Protein AF-A0A0S8EKI3-F1 (afdb_monomer_lite)

Foldseek 3Di:
DVVLVCCLVVDCPPVLVSLVSLLVVLVVCVVVVVVVVNLVSLVVLLVSQVPCVVSHDLNSLVSNLVSLLVVLVVLLVVLLVQAQEPVNVVSVVVSVVSLVVSLVSLVVSVVSVDLVSVLSSLLSNLVSLLSNLVRLLVHDDDPPDDPVRVVVSNVVSNVVSVVSNVVSLVSLVVSLCVVVVVDDDVSNVVSLVVNCVSPVVVRVDDDPPPPDPVDPPPPPVPPPPDPPDPPPDDDDDDDDDDDDDDDDDDDDDDD

Structure (mmCIF, N/CA/C/O backbone):
data_AF-A0A0S8EKI3-F1
#
_entry.id   AF-A0A0S8EKI3-F1
#
loop_
_atom_site.group_PDB
_atom_site.id
_atom_site.type_symbol
_atom_site.label_atom_id
_atom_site.label_alt_id
_atom_site.label_comp_id
_atom_site.label_asym_id
_atom_site.label_entity_id
_atom_site.label_seq_id
_atom_site.pdbx_PDB_ins_code
_atom_site.Cartn_x
_atom_site.Cartn_y
_atom_site.Cartn_z
_atom_site.occupancy
_atom_site.B_iso_or_equiv
_atom_site.auth_seq_id
_atom_site.auth_comp_id
_atom_site.auth_asym_id
_atom_site.auth_atom_id
_atom_site.pdbx_PDB_model_num
ATOM 1 N N . MET A 1 1 ? 7.092 -20.144 -24.020 1.00 64.44 1 MET A N 1
ATOM 2 C CA . MET A 1 1 ? 7.514 -20.338 -22.620 1.00 64.44 1 MET A CA 1
ATOM 3 C C . MET A 1 1 ? 8.977 -20.786 -22.535 1.00 64.44 1 MET A C 1
ATOM 5 O O . MET A 1 1 ? 9.790 -19.920 -22.259 1.00 64.44 1 MET A O 1
ATOM 9 N N . ARG A 1 2 ? 9.357 -22.020 -22.932 1.00 72.62 2 ARG A N 1
ATOM 10 C CA . ARG A 1 2 ? 10.770 -22.496 -22.899 1.00 72.62 2 ARG A CA 1
ATOM 11 C C . ARG A 1 2 ? 11.811 -21.555 -23.523 1.00 72.62 2 ARG A C 1
ATOM 13 O O . ARG A 1 2 ? 12.889 -21.402 -22.975 1.00 72.62 2 ARG A O 1
ATOM 20 N N . VAL A 1 3 ? 11.488 -20.916 -24.652 1.00 72.81 3 VAL A N 1
ATOM 21 C CA . VAL A 1 3 ? 12.414 -19.984 -25.327 1.00 72.81 3 VAL A CA 1
ATOM 22 C C . VAL A 1 3 ? 12.672 -18.724 -24.491 1.00 72.81 3 VAL A C 1
ATOM 24 O O . VAL A 1 3 ? 13.798 -18.252 -24.471 1.00 72.81 3 VAL A O 1
ATOM 27 N N . TYR A 1 4 ? 11.669 -18.208 -23.770 1.00 66.81 4 TYR A N 1
ATOM 28 C CA . TYR A 1 4 ? 11.834 -17.033 -22.902 1.00 66.81 4 TYR A CA 1
ATOM 29 C C . TYR A 1 4 ? 12.616 -17.372 -21.633 1.00 66.81 4 TYR A C 1
ATOM 31 O O . TYR A 1 4 ? 13.535 -16.646 -21.283 1.00 66.81 4 TYR A O 1
ATOM 39 N N . GLU A 1 5 ? 12.294 -18.495 -20.988 1.00 74.31 5 GLU A N 1
ATOM 40 C CA . GLU A 1 5 ? 13.008 -18.978 -19.796 1.00 74.31 5 GLU A CA 1
ATOM 41 C C . GLU A 1 5 ? 14.491 -19.212 -20.084 1.00 74.31 5 GLU A C 1
ATOM 43 O O . GLU A 1 5 ? 15.356 -18.747 -19.348 1.00 74.31 5 GLU A O 1
ATOM 48 N N . GLN A 1 6 ? 14.788 -19.899 -21.190 1.00 75.31 6 GLN A N 1
ATOM 49 C CA . GLN A 1 6 ? 16.160 -20.154 -21.601 1.00 75.31 6 GLN A CA 1
ATOM 50 C C . GLN A 1 6 ? 16.886 -18.852 -21.961 1.00 75.31 6 GLN A C 1
ATOM 52 O O . GLN A 1 6 ? 18.010 -18.631 -21.528 1.00 75.31 6 GLN A O 1
ATOM 57 N N . TYR A 1 7 ? 16.229 -17.961 -22.705 1.00 74.12 7 TYR A N 1
ATOM 58 C CA . TYR A 1 7 ? 16.818 -16.690 -23.113 1.00 74.12 7 TYR A CA 1
ATOM 59 C C . TYR A 1 7 ? 17.203 -15.803 -21.922 1.00 74.12 7 TYR A C 1
ATOM 61 O O . TYR A 1 7 ? 18.309 -15.277 -21.881 1.00 74.12 7 TYR A O 1
ATOM 69 N N . VAL A 1 8 ? 16.311 -15.664 -20.943 1.00 77.56 8 VAL A N 1
ATOM 70 C CA . VAL A 1 8 ? 16.527 -14.826 -19.757 1.00 77.56 8 VAL A CA 1
ATOM 71 C C . VAL A 1 8 ? 17.671 -15.345 -18.879 1.00 77.56 8 VAL A C 1
ATOM 73 O O . VAL A 1 8 ? 18.422 -14.546 -18.320 1.00 77.56 8 VAL A O 1
ATOM 76 N N . ASN A 1 9 ? 17.812 -16.667 -18.769 1.00 78.06 9 ASN A N 1
ATOM 77 C CA . ASN A 1 9 ? 18.870 -17.292 -17.975 1.00 78.06 9 ASN A CA 1
ATOM 78 C C . ASN A 1 9 ? 20.229 -17.254 -18.686 1.00 78.06 9 ASN A C 1
ATOM 80 O O . ASN A 1 9 ? 21.248 -16.988 -18.053 1.00 78.06 9 ASN A O 1
ATOM 84 N N . ASP A 1 10 ? 20.241 -17.487 -19.999 1.00 81.31 10 ASP A N 1
ATOM 85 C CA . ASP A 1 10 ? 21.475 -17.597 -20.779 1.00 81.31 10 ASP A CA 1
ATOM 86 C C . ASP A 1 10 ? 22.007 -16.220 -21.234 1.00 81.31 10 ASP A C 1
ATOM 88 O O . ASP A 1 10 ? 23.204 -16.070 -21.494 1.00 81.31 10 ASP A O 1
ATOM 92 N N . TYR A 1 11 ? 21.142 -15.199 -21.315 1.00 80.69 11 TYR A N 1
ATOM 93 C CA . TYR A 1 11 ? 21.470 -13.863 -21.826 1.00 80.69 11 TYR A CA 1
ATOM 94 C C . TYR A 1 11 ? 20.926 -12.741 -20.919 1.00 80.69 11 TYR A C 1
ATOM 96 O O . TYR A 1 11 ? 19.989 -12.035 -21.292 1.00 80.69 11 TYR A O 1
ATOM 104 N N . PRO A 1 12 ? 21.549 -12.489 -19.750 1.00 81.31 12 PRO A N 1
ATOM 105 C CA . PRO A 1 12 ? 21.128 -11.418 -18.838 1.00 81.31 12 PRO A CA 1
ATOM 106 C C . PRO A 1 12 ? 21.425 -10.002 -19.368 1.00 81.31 12 PRO A C 1
ATOM 108 O O . PRO A 1 12 ? 21.089 -9.013 -18.720 1.00 81.31 12 PRO A O 1
ATOM 111 N N . ARG A 1 13 ? 22.086 -9.879 -20.528 1.00 82.25 13 ARG A N 1
ATOM 112 C CA . ARG A 1 13 ? 22.426 -8.604 -21.170 1.00 82.25 13 ARG A CA 1
ATOM 113 C C . ARG A 1 13 ? 22.035 -8.613 -22.653 1.00 82.25 13 ARG A C 1
ATOM 115 O O . ARG A 1 13 ? 22.223 -9.642 -23.307 1.00 82.25 13 ARG A O 1
ATOM 122 N N . PRO A 1 14 ? 21.599 -7.468 -23.215 1.00 89.69 14 PRO A N 1
ATOM 123 C CA . PRO A 1 14 ? 21.437 -6.156 -22.566 1.00 89.69 14 PRO A CA 1
ATOM 124 C C . PRO A 1 14 ? 20.283 -6.137 -21.549 1.00 89.69 14 PRO A C 1
ATOM 126 O O . PRO A 1 14 ? 19.269 -6.798 -21.765 1.00 89.69 14 PRO A O 1
ATOM 129 N N . LEU A 1 15 ? 20.462 -5.398 -20.445 1.00 92.50 15 LEU A N 1
ATOM 130 C CA . LEU A 1 15 ? 19.591 -5.466 -19.263 1.00 92.50 15 LEU A CA 1
ATOM 131 C C . LEU A 1 15 ? 18.118 -5.244 -19.613 1.00 92.50 15 LEU A C 1
ATOM 133 O O . LEU A 1 15 ? 17.290 -6.083 -19.280 1.00 92.50 15 LEU A O 1
ATOM 137 N N . ASP A 1 16 ? 17.800 -4.169 -20.335 1.00 93.00 16 ASP A N 1
ATOM 138 C CA . ASP A 1 16 ? 16.417 -3.830 -20.687 1.00 93.00 16 ASP A CA 1
ATOM 139 C C . ASP A 1 16 ? 15.701 -4.979 -21.404 1.00 93.00 16 ASP A C 1
ATOM 141 O O . ASP A 1 16 ? 14.557 -5.295 -21.091 1.00 93.00 16 ASP A O 1
ATOM 145 N N . LEU A 1 17 ? 16.384 -5.663 -22.326 1.00 91.50 17 LEU A N 1
ATOM 146 C CA . LEU A 1 17 ? 15.789 -6.769 -23.073 1.00 91.50 17 LEU A CA 1
ATOM 147 C C . LEU A 1 17 ? 15.540 -7.992 -22.182 1.00 91.50 17 LEU A C 1
ATOM 149 O O . LEU A 1 17 ? 14.502 -8.644 -22.307 1.00 91.50 17 LEU A O 1
ATOM 153 N N . ALA A 1 18 ? 16.464 -8.283 -21.263 1.00 92.44 18 ALA A N 1
ATOM 154 C CA . ALA A 1 18 ? 16.278 -9.335 -20.271 1.00 92.44 18 ALA A CA 1
ATOM 155 C C . ALA A 1 18 ? 15.126 -8.993 -19.308 1.00 92.44 18 ALA A C 1
ATOM 157 O O . ALA A 1 18 ? 14.286 -9.849 -19.037 1.00 92.44 18 ALA A O 1
ATOM 158 N N . MET A 1 19 ? 15.031 -7.741 -18.855 1.00 94.75 19 MET A N 1
ATOM 159 C CA . MET A 1 19 ? 13.960 -7.248 -17.983 1.00 94.75 19 MET A CA 1
ATOM 160 C C . MET A 1 19 ? 12.583 -7.342 -18.651 1.00 94.75 19 MET A C 1
ATOM 162 O O . MET A 1 19 ? 11.637 -7.828 -18.036 1.00 94.75 19 MET A O 1
ATOM 166 N N . GLU A 1 20 ? 12.466 -6.962 -19.925 1.00 94.94 20 GLU A N 1
ATOM 167 C CA . GLU A 1 20 ? 11.224 -7.112 -20.695 1.00 94.94 20 GLU A CA 1
ATOM 168 C C . GLU A 1 20 ? 10.828 -8.581 -20.863 1.00 94.94 20 GLU A C 1
ATOM 170 O O . GLU A 1 20 ? 9.660 -8.942 -20.711 1.00 94.94 20 GLU A O 1
ATOM 175 N N . ALA A 1 21 ? 11.798 -9.456 -21.140 1.00 93.56 21 ALA A N 1
ATOM 176 C CA . ALA A 1 21 ? 11.546 -10.887 -21.250 1.00 93.56 21 ALA A CA 1
ATOM 177 C C . ALA A 1 21 ? 11.090 -11.490 -19.908 1.00 93.56 21 ALA A C 1
ATOM 179 O O . ALA A 1 21 ? 10.142 -12.279 -19.896 1.00 93.56 21 ALA A O 1
ATOM 180 N N . ARG A 1 22 ? 11.692 -11.074 -18.784 1.00 94.62 22 ARG A N 1
ATOM 181 C CA . ARG A 1 22 ? 11.258 -11.439 -17.424 1.00 94.62 22 ARG A CA 1
ATOM 182 C C . ARG A 1 22 ? 9.848 -10.936 -17.129 1.00 94.62 22 ARG A C 1
ATOM 184 O O . ARG A 1 22 ? 9.015 -11.712 -16.668 1.00 94.62 22 ARG A O 1
ATOM 191 N N . ASN A 1 23 ? 9.548 -9.675 -17.445 1.00 96.00 23 ASN A N 1
ATOM 192 C CA . ASN A 1 23 ? 8.211 -9.113 -17.257 1.00 96.00 23 ASN A CA 1
ATOM 193 C C . ASN A 1 23 ? 7.168 -9.873 -18.087 1.00 96.00 23 ASN A C 1
ATOM 195 O O . ASN A 1 23 ? 6.134 -10.286 -17.572 1.00 96.00 23 ASN A O 1
ATOM 199 N N . ARG A 1 24 ? 7.471 -10.162 -19.355 1.00 95.31 24 ARG A N 1
ATOM 200 C CA . ARG A 1 24 ? 6.570 -10.940 -20.207 1.00 95.31 24 ARG A CA 1
ATOM 201 C C . ARG A 1 24 ? 6.340 -12.352 -19.674 1.00 95.31 24 ARG A C 1
ATOM 203 O O . ARG A 1 24 ? 5.236 -12.881 -19.783 1.00 95.31 24 ARG A O 1
ATOM 210 N N . LEU A 1 25 ? 7.374 -12.980 -19.126 1.00 94.31 25 LEU A N 1
ATOM 211 C CA . LEU A 1 25 ? 7.270 -14.310 -18.546 1.00 94.31 25 LEU A CA 1
ATOM 212 C C . LEU A 1 25 ? 6.416 -14.301 -17.266 1.00 94.31 25 LEU A C 1
ATOM 214 O O . LEU A 1 25 ? 5.581 -15.188 -17.098 1.00 94.31 25 LEU A O 1
ATOM 218 N N . SER A 1 26 ? 6.542 -13.264 -16.430 1.00 96.44 26 SER A N 1
ATOM 219 C CA . SER A 1 26 ? 5.702 -13.088 -15.239 1.00 96.44 26 SER A CA 1
ATOM 220 C C . SER A 1 26 ? 4.220 -12.929 -15.614 1.00 96.44 26 SER A C 1
ATOM 222 O O . SER A 1 26 ? 3.363 -13.580 -15.019 1.00 96.44 26 SER A O 1
ATOM 224 N N . GLU A 1 27 ? 3.907 -12.157 -16.660 1.00 96.00 27 GLU A N 1
ATOM 225 C CA . GLU A 1 27 ? 2.540 -12.008 -17.181 1.00 96.00 27 GLU A CA 1
ATOM 226 C C . GLU A 1 27 ? 1.942 -13.343 -17.643 1.00 96.00 27 GLU A C 1
ATOM 228 O O . GLU A 1 27 ? 0.761 -13.602 -17.407 1.00 96.00 27 GLU A O 1
ATOM 233 N N . ILE A 1 28 ? 2.749 -14.198 -18.281 1.00 95.94 28 ILE A N 1
ATOM 234 C CA . ILE A 1 28 ? 2.318 -15.532 -18.715 1.00 95.94 28 ILE A CA 1
ATOM 235 C C . ILE A 1 28 ? 2.023 -16.412 -17.495 1.00 95.94 28 ILE A C 1
ATOM 237 O O . ILE A 1 28 ? 0.943 -16.990 -17.424 1.00 95.94 28 ILE A O 1
ATOM 241 N N . PHE A 1 29 ? 2.928 -16.474 -16.511 1.00 96.06 29 PHE A N 1
ATOM 242 C CA . PHE A 1 29 ? 2.695 -17.258 -15.291 1.00 96.06 29 PHE A CA 1
ATOM 243 C C . PHE A 1 29 ? 1.457 -16.785 -14.528 1.00 96.06 29 PHE A C 1
ATOM 245 O O . PHE A 1 29 ? 0.657 -17.605 -14.084 1.00 96.06 29 PHE A O 1
ATOM 252 N N . LYS A 1 30 ? 1.236 -15.468 -14.451 1.00 96.88 30 LYS A N 1
ATOM 253 C CA . LYS A 1 30 ? 0.020 -14.900 -13.861 1.00 96.88 30 LYS A CA 1
ATOM 254 C C . LYS A 1 30 ? -1.241 -15.336 -14.611 1.00 96.88 30 LYS A C 1
ATOM 256 O O . LYS A 1 30 ? -2.229 -15.682 -13.970 1.00 96.88 30 LYS A O 1
ATOM 261 N N . ALA A 1 31 ? -1.221 -15.318 -15.946 1.00 97.31 31 ALA A N 1
ATOM 262 C CA . ALA A 1 31 ? -2.358 -15.731 -16.770 1.00 97.31 31 ALA A CA 1
ATOM 263 C C . ALA A 1 31 ? -2.683 -17.227 -16.617 1.00 97.31 31 ALA A C 1
ATOM 265 O O . ALA A 1 31 ? -3.854 -17.600 -16.593 1.00 97.31 31 ALA A O 1
ATOM 266 N N . ASP A 1 32 ? -1.657 -18.058 -16.434 1.00 97.12 32 ASP A N 1
ATOM 267 C CA . ASP A 1 32 ? -1.789 -19.500 -16.204 1.00 97.12 32 ASP A CA 1
ATOM 268 C C . ASP A 1 32 ? -2.108 -19.849 -14.733 1.00 97.12 32 ASP A C 1
ATOM 270 O O . ASP A 1 32 ? -2.235 -21.023 -14.388 1.00 97.12 32 ASP A O 1
ATOM 274 N N . SER A 1 33 ? -2.278 -18.844 -13.860 1.00 97.56 33 SER A N 1
ATOM 275 C CA . SER A 1 33 ? -2.470 -18.999 -12.404 1.00 97.56 33 SER A CA 1
ATOM 276 C C . SER A 1 33 ? -1.315 -19.715 -11.684 1.00 97.56 33 SER A C 1
ATOM 278 O O . SER A 1 33 ? -1.480 -20.223 -10.574 1.00 97.56 33 SER A O 1
ATOM 280 N N . ASP A 1 34 ? -0.128 -19.726 -12.289 1.00 97.44 34 ASP A N 1
ATOM 281 C CA . ASP A 1 34 ? 1.102 -20.249 -11.700 1.00 97.44 34 ASP A CA 1
ATOM 282 C C . ASP A 1 34 ? 1.753 -19.167 -10.824 1.00 97.44 34 ASP A C 1
ATOM 284 O O . ASP A 1 34 ? 2.722 -18.497 -11.194 1.00 97.44 34 ASP A O 1
ATOM 288 N N . TYR A 1 35 ? 1.148 -18.934 -9.657 1.00 95.69 35 TYR A N 1
ATOM 289 C CA . TYR A 1 35 ? 1.549 -17.846 -8.765 1.00 95.69 35 TYR A CA 1
ATOM 290 C C . TYR A 1 35 ? 2.934 -18.048 -8.141 1.00 95.69 35 TYR A C 1
ATOM 292 O O . TYR A 1 35 ? 3.625 -17.064 -7.885 1.00 95.69 35 TYR A O 1
ATOM 300 N N . GLU A 1 36 ? 3.366 -19.295 -7.934 1.00 96.38 36 GLU A N 1
ATOM 301 C CA . GLU A 1 36 ? 4.713 -19.594 -7.436 1.00 96.38 36 GLU A CA 1
ATOM 302 C C . GLU A 1 36 ? 5.764 -19.042 -8.404 1.00 96.38 36 GLU A C 1
ATOM 304 O O . GLU A 1 36 ? 6.623 -18.242 -8.019 1.00 96.38 36 GLU A O 1
ATOM 309 N N . ARG A 1 37 ? 5.644 -19.389 -9.691 1.00 95.94 37 ARG A N 1
ATOM 310 C CA . ARG A 1 37 ? 6.579 -18.924 -10.718 1.00 95.94 37 ARG A CA 1
ATOM 311 C C . ARG A 1 37 ? 6.397 -17.451 -11.049 1.00 95.94 37 ARG A C 1
ATOM 313 O O . ARG A 1 37 ? 7.381 -16.773 -11.337 1.00 95.94 37 ARG A O 1
ATOM 320 N N . TYR A 1 38 ? 5.172 -16.933 -10.974 1.00 97.69 38 TYR A N 1
ATOM 321 C CA . TYR A 1 38 ? 4.908 -15.503 -11.119 1.00 97.69 38 TYR A CA 1
ATOM 322 C C . TYR A 1 38 ? 5.703 -14.683 -10.099 1.00 97.69 38 TYR A C 1
ATOM 324 O O . TYR A 1 38 ? 6.449 -13.786 -10.488 1.00 97.69 38 TYR A O 1
ATOM 332 N N . TYR A 1 39 ? 5.596 -15.013 -8.809 1.00 97.38 39 TYR A N 1
ATOM 333 C CA . TYR A 1 39 ? 6.284 -14.265 -7.758 1.00 97.38 39 TYR A CA 1
ATOM 334 C C . TYR A 1 39 ? 7.795 -14.478 -7.767 1.00 97.38 39 TYR A C 1
ATOM 336 O O . TYR A 1 39 ? 8.529 -13.518 -7.535 1.00 97.38 39 TYR A O 1
ATOM 344 N N . ALA A 1 40 ? 8.278 -15.680 -8.093 1.00 96.62 40 ALA A N 1
ATOM 345 C CA . ALA A 1 40 ? 9.702 -15.886 -8.358 1.00 96.62 40 ALA A CA 1
ATOM 346 C C . ALA A 1 40 ? 10.196 -14.941 -9.467 1.00 96.62 40 ALA A C 1
ATOM 348 O O . ALA A 1 40 ? 11.198 -14.252 -9.291 1.00 96.62 40 ALA A O 1
ATOM 349 N N . GLN A 1 41 ? 9.438 -14.807 -10.560 1.00 96.12 41 GLN A N 1
ATOM 350 C CA . GLN A 1 41 ? 9.837 -13.935 -11.660 1.00 96.12 41 GLN A CA 1
ATOM 351 C C . GLN A 1 41 ? 9.835 -12.446 -11.293 1.00 96.12 41 GLN A C 1
ATOM 353 O O . GLN A 1 41 ? 10.658 -11.702 -11.823 1.00 96.12 41 GLN A O 1
ATOM 358 N N . LEU A 1 42 ? 8.934 -11.999 -10.412 1.00 98.38 42 LEU A N 1
ATOM 359 C CA . LEU A 1 42 ? 8.943 -10.624 -9.904 1.00 98.38 42 LEU A CA 1
ATOM 360 C C . LEU A 1 42 ? 10.170 -10.342 -9.028 1.00 98.38 42 LEU A C 1
ATOM 362 O O . LEU A 1 42 ? 10.778 -9.286 -9.183 1.00 98.38 42 LEU A O 1
ATOM 366 N N . ASN A 1 43 ? 10.558 -11.282 -8.160 1.00 98.19 43 ASN A N 1
ATOM 367 C CA . ASN A 1 43 ? 11.782 -11.152 -7.360 1.00 98.19 43 ASN A CA 1
ATOM 368 C C . ASN A 1 43 ? 13.022 -11.063 -8.257 1.00 98.19 43 ASN A C 1
ATOM 370 O O . ASN A 1 43 ? 13.817 -10.144 -8.097 1.00 98.19 43 ASN A O 1
ATOM 374 N N . ASP A 1 44 ? 13.114 -11.912 -9.283 1.00 96.31 44 ASP A N 1
ATOM 375 C CA . ASP A 1 44 ? 14.201 -11.849 -10.263 1.00 96.31 44 ASP A CA 1
ATOM 376 C C . ASP A 1 44 ? 14.321 -10.477 -10.956 1.00 96.31 44 ASP A C 1
ATOM 378 O O . ASP A 1 44 ? 15.422 -10.043 -11.287 1.00 96.31 44 ASP A O 1
ATOM 382 N N . ILE A 1 45 ? 13.197 -9.807 -11.243 1.00 97.81 45 ILE A N 1
ATOM 383 C CA . ILE A 1 45 ? 13.187 -8.466 -11.857 1.00 97.81 45 ILE A CA 1
ATOM 384 C C . ILE A 1 45 ? 13.756 -7.438 -10.872 1.00 97.81 45 ILE A C 1
ATOM 386 O O . ILE A 1 45 ? 14.565 -6.597 -11.260 1.00 97.81 45 ILE A O 1
ATOM 390 N N . ILE A 1 46 ? 13.347 -7.509 -9.604 1.00 98.25 46 ILE A N 1
ATOM 391 C CA . ILE A 1 46 ? 13.829 -6.617 -8.543 1.00 98.25 46 ILE A CA 1
ATOM 392 C C . ILE A 1 46 ? 15.334 -6.799 -8.331 1.00 98.25 46 ILE A C 1
ATOM 394 O O . ILE A 1 46 ? 16.073 -5.816 -8.275 1.00 98.25 46 ILE A O 1
ATOM 398 N N . ASP A 1 47 ? 15.793 -8.047 -8.250 1.00 96.94 47 ASP A N 1
ATOM 399 C CA . ASP A 1 47 ? 17.202 -8.360 -8.033 1.00 96.94 47 ASP A CA 1
ATOM 400 C C . ASP A 1 47 ? 18.054 -7.942 -9.238 1.00 96.94 47 ASP A C 1
ATOM 402 O O . ASP A 1 47 ? 19.086 -7.296 -9.060 1.00 96.94 47 ASP A O 1
ATOM 406 N N . ALA A 1 48 ? 17.583 -8.181 -10.467 1.00 95.81 48 ALA A N 1
ATOM 407 C CA . ALA A 1 48 ? 18.279 -7.743 -11.675 1.00 95.81 48 ALA A CA 1
ATOM 408 C C . ALA A 1 48 ? 18.446 -6.213 -11.756 1.00 95.81 48 ALA A C 1
ATOM 410 O O . ALA A 1 48 ? 19.510 -5.749 -12.163 1.00 95.81 48 ALA A O 1
ATOM 411 N N . ASP A 1 49 ? 17.441 -5.420 -11.359 1.00 97.31 49 ASP A N 1
ATOM 412 C CA . ASP A 1 49 ? 17.568 -3.953 -11.286 1.00 97.31 49 ASP A CA 1
ATOM 413 C C . ASP A 1 49 ? 18.524 -3.506 -10.173 1.00 97.31 49 ASP A C 1
ATOM 415 O O . ASP A 1 49 ? 19.352 -2.617 -10.386 1.00 97.31 49 ASP A O 1
ATOM 419 N N . ARG A 1 50 ? 18.450 -4.142 -8.996 1.00 95.75 50 ARG A N 1
ATOM 420 C CA . ARG A 1 50 ? 19.316 -3.831 -7.849 1.00 95.75 50 ARG A CA 1
ATOM 421 C C . ARG A 1 50 ? 20.789 -4.113 -8.157 1.00 95.75 50 ARG A C 1
ATOM 423 O O . ARG A 1 50 ? 21.660 -3.334 -7.775 1.00 95.75 50 ARG A O 1
ATOM 430 N N . GLU A 1 51 ? 21.067 -5.213 -8.849 1.00 95.31 51 GLU A N 1
ATOM 431 C CA . GLU A 1 51 ? 22.419 -5.669 -9.188 1.00 95.31 51 GLU A CA 1
ATOM 432 C C . GLU A 1 51 ? 22.984 -5.020 -10.460 1.00 95.31 51 GLU A C 1
ATOM 434 O O . GLU A 1 51 ? 24.178 -5.146 -10.743 1.00 95.31 51 GLU A O 1
ATOM 439 N N . ALA A 1 52 ? 22.163 -4.291 -11.221 1.00 94.19 52 ALA A N 1
ATOM 440 C CA . ALA A 1 52 ? 22.555 -3.704 -12.499 1.00 94.19 52 ALA A CA 1
ATOM 441 C C . ALA A 1 52 ? 23.703 -2.682 -12.398 1.00 94.19 52 ALA A C 1
ATOM 443 O O . ALA A 1 52 ? 24.434 -2.477 -13.369 1.00 94.19 52 ALA A O 1
ATOM 444 N N . GLY A 1 53 ? 23.887 -2.034 -11.242 1.00 93.12 53 GLY A N 1
ATOM 445 C CA . GLY A 1 53 ? 24.943 -1.041 -11.038 1.00 93.12 53 GLY A CA 1
ATOM 446 C C . GLY A 1 53 ? 24.894 0.070 -12.092 1.00 93.12 53 GLY A C 1
ATOM 447 O O . GLY A 1 53 ? 23.894 0.770 -12.219 1.00 93.12 53 GLY A O 1
ATOM 448 N N . ILE A 1 54 ? 25.970 0.222 -12.870 1.00 93.62 54 ILE A N 1
ATOM 449 C CA . ILE A 1 54 ? 26.054 1.223 -13.951 1.00 93.62 54 ILE A CA 1
ATOM 450 C C . ILE A 1 54 ? 25.139 0.927 -15.147 1.00 93.62 54 ILE A C 1
ATOM 452 O O . ILE A 1 54 ? 24.884 1.827 -15.940 1.00 93.62 54 ILE A O 1
ATOM 456 N N . ASP A 1 55 ? 24.672 -0.315 -15.292 1.00 94.00 55 ASP A N 1
ATOM 457 C CA . ASP A 1 55 ? 23.791 -0.730 -16.385 1.00 94.00 55 ASP A CA 1
ATOM 458 C C . ASP A 1 55 ? 22.307 -0.488 -16.054 1.00 94.00 55 ASP A C 1
ATOM 460 O O . ASP A 1 55 ? 21.452 -0.752 -16.898 1.00 94.00 55 ASP A O 1
ATOM 464 N N . ARG A 1 56 ? 21.989 0.001 -14.842 1.00 96.25 56 ARG A N 1
ATOM 465 C CA . ARG A 1 56 ? 20.620 0.319 -14.416 1.00 96.25 56 ARG A CA 1
ATOM 466 C C . ARG A 1 56 ? 20.043 1.429 -15.294 1.00 96.25 56 ARG A C 1
ATOM 468 O O . ARG A 1 56 ? 20.675 2.467 -15.482 1.00 96.25 56 ARG A O 1
ATOM 475 N N . THR A 1 57 ? 18.822 1.240 -15.781 1.00 96.44 57 THR A N 1
ATOM 476 C CA . THR A 1 57 ? 18.126 2.199 -16.647 1.00 96.44 57 THR A CA 1
ATOM 477 C C . THR A 1 57 ? 16.819 2.661 -16.008 1.00 96.44 57 THR A C 1
ATOM 479 O O . THR A 1 57 ? 16.315 2.054 -15.060 1.00 96.44 57 THR A O 1
ATOM 482 N N . ASP A 1 58 ? 16.213 3.716 -16.553 1.00 96.56 58 ASP A N 1
ATOM 483 C CA . ASP A 1 58 ? 14.863 4.131 -16.147 1.00 96.56 58 ASP A CA 1
ATOM 484 C C . ASP A 1 58 ? 13.842 3.012 -16.395 1.00 96.56 58 ASP A C 1
ATOM 486 O O . ASP A 1 58 ? 12.886 2.842 -15.636 1.00 96.56 58 ASP A O 1
ATOM 490 N N . ARG A 1 59 ? 14.057 2.205 -17.443 1.00 96.38 59 ARG A N 1
ATOM 491 C CA . ARG A 1 59 ? 13.164 1.102 -17.787 1.00 96.38 59 ARG A CA 1
ATOM 492 C C . ARG A 1 59 ? 13.317 -0.078 -16.833 1.00 96.38 59 ARG A C 1
ATOM 494 O O . ARG A 1 59 ? 12.296 -0.605 -16.390 1.00 96.38 59 ARG A O 1
ATOM 501 N N . SER A 1 60 ? 14.547 -0.472 -16.494 1.00 97.31 60 SER A N 1
ATOM 502 C CA . SER A 1 60 ? 14.797 -1.522 -15.497 1.00 97.31 60 SER A CA 1
ATOM 503 C C . SER A 1 60 ? 14.205 -1.117 -14.147 1.00 97.31 60 SER A C 1
ATOM 505 O O . SER A 1 60 ? 13.460 -1.895 -13.547 1.00 97.31 60 SER A O 1
ATOM 507 N N . ARG A 1 61 ? 14.419 0.146 -13.752 1.00 98.00 61 ARG A N 1
ATOM 508 C CA . ARG A 1 61 ? 13.897 0.729 -12.517 1.00 98.00 61 ARG A CA 1
ATOM 509 C C . AR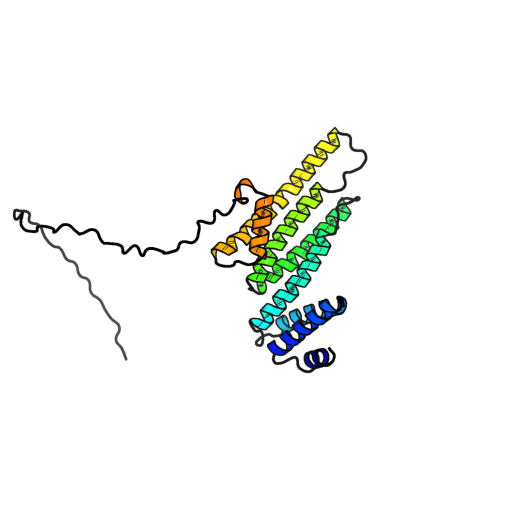G A 1 61 ? 12.376 0.709 -12.485 1.00 98.00 61 ARG A C 1
ATOM 511 O O . ARG A 1 61 ? 11.793 0.285 -11.493 1.00 98.00 61 ARG A O 1
ATOM 518 N N . TYR A 1 62 ? 11.728 1.119 -13.575 1.00 98.19 62 TYR A N 1
ATOM 519 C CA . TYR A 1 62 ? 10.271 1.094 -13.692 1.00 98.19 62 TYR A CA 1
ATOM 520 C C . TYR A 1 62 ? 9.701 -0.322 -13.538 1.00 98.19 62 TYR A C 1
ATOM 522 O O . TYR A 1 62 ? 8.757 -0.529 -12.777 1.00 98.19 62 TYR A O 1
ATOM 530 N N . LEU A 1 63 ? 10.278 -1.307 -14.233 1.00 98.38 63 LEU A N 1
ATOM 531 C CA . LEU A 1 63 ? 9.817 -2.696 -14.162 1.00 98.38 63 LEU A CA 1
ATOM 532 C C . LEU A 1 63 ? 10.012 -3.291 -12.760 1.00 98.38 63 LEU A C 1
ATOM 534 O O . LEU A 1 63 ? 9.103 -3.946 -12.249 1.00 98.38 63 LEU A O 1
ATOM 538 N N . ALA A 1 64 ? 11.144 -3.010 -12.112 1.00 98.56 64 ALA A N 1
ATOM 539 C CA . ALA A 1 64 ? 11.395 -3.419 -10.734 1.00 98.56 64 ALA A CA 1
ATOM 540 C C . ALA A 1 64 ? 10.454 -2.738 -9.734 1.00 98.56 64 ALA A C 1
ATOM 542 O O . ALA A 1 64 ? 9.904 -3.419 -8.873 1.00 98.56 64 ALA A O 1
ATOM 543 N N . ALA A 1 65 ? 10.168 -1.444 -9.894 1.00 98.69 65 ALA A N 1
ATOM 544 C CA . ALA A 1 65 ? 9.215 -0.723 -9.051 1.00 98.69 65 ALA A CA 1
ATOM 545 C C . ALA A 1 65 ? 7.802 -1.324 -9.142 1.00 98.69 65 ALA A C 1
ATOM 547 O O . ALA A 1 65 ? 7.140 -1.539 -8.127 1.00 98.69 65 ALA A O 1
ATOM 548 N N . LYS A 1 66 ? 7.342 -1.653 -10.358 1.00 98.56 66 LYS A N 1
ATOM 549 C CA . LYS A 1 66 ? 6.044 -2.314 -10.577 1.00 98.56 66 LYS A CA 1
ATOM 550 C C . LYS A 1 66 ? 6.017 -3.728 -9.990 1.00 98.56 66 LYS A C 1
ATOM 552 O O . LYS A 1 66 ? 5.002 -4.113 -9.417 1.00 98.56 66 LYS A O 1
ATOM 557 N N . ALA A 1 67 ? 7.107 -4.486 -10.111 1.00 98.62 67 ALA A N 1
ATOM 558 C CA . ALA A 1 67 ? 7.233 -5.809 -9.504 1.00 98.62 67 ALA A CA 1
ATOM 559 C C . ALA A 1 67 ? 7.209 -5.736 -7.967 1.00 98.62 67 ALA A C 1
ATOM 561 O O . ALA A 1 67 ? 6.458 -6.473 -7.329 1.00 98.62 67 ALA A O 1
ATOM 562 N N . ALA A 1 68 ? 7.967 -4.806 -7.382 1.00 98.75 68 ALA A N 1
ATOM 563 C CA . ALA A 1 68 ? 8.027 -4.580 -5.944 1.00 98.75 68 ALA A CA 1
ATOM 564 C C . ALA A 1 68 ? 6.674 -4.132 -5.377 1.00 98.75 68 ALA A C 1
ATOM 566 O O . ALA A 1 68 ? 6.261 -4.647 -4.341 1.00 98.75 68 ALA A O 1
ATOM 567 N N . LEU A 1 69 ? 5.938 -3.268 -6.088 1.00 98.81 69 LEU A N 1
ATOM 568 C CA . LEU A 1 69 ? 4.580 -2.872 -5.706 1.00 98.81 69 LEU A CA 1
ATOM 569 C C . LEU A 1 69 ? 3.647 -4.084 -5.570 1.00 98.81 69 LEU A C 1
ATOM 571 O O . LEU A 1 69 ? 2.955 -4.210 -4.567 1.00 98.81 69 LEU A O 1
ATOM 575 N N . VAL A 1 70 ? 3.673 -5.021 -6.524 1.00 98.50 70 VAL A N 1
ATOM 576 C CA . VAL A 1 70 ? 2.851 -6.245 -6.449 1.00 98.50 70 VAL A CA 1
ATOM 577 C C . VAL A 1 70 ? 3.225 -7.115 -5.243 1.00 98.50 70 VAL A C 1
ATOM 579 O O . VAL A 1 70 ? 2.360 -7.742 -4.631 1.00 98.50 70 VAL A O 1
ATOM 582 N N . LEU A 1 71 ? 4.508 -7.187 -4.882 1.00 98.50 71 LEU A N 1
ATOM 583 C CA . LEU A 1 71 ? 4.932 -7.925 -3.689 1.00 98.50 71 LEU A CA 1
ATOM 584 C C . LEU A 1 71 ? 4.517 -7.203 -2.397 1.00 98.50 71 LEU A C 1
ATOM 586 O O . LEU A 1 71 ? 4.056 -7.864 -1.467 1.00 98.50 71 LEU A O 1
ATOM 590 N N . ALA A 1 72 ? 4.596 -5.871 -2.356 1.00 98.75 72 ALA A N 1
ATOM 591 C CA . ALA A 1 72 ? 4.120 -5.063 -1.233 1.00 98.75 72 ALA A CA 1
ATOM 592 C C . ALA A 1 72 ? 2.599 -5.199 -1.029 1.00 98.75 72 ALA A C 1
ATOM 594 O O . ALA A 1 72 ? 2.142 -5.364 0.101 1.00 98.75 72 ALA A O 1
ATOM 595 N N . GLU A 1 73 ? 1.814 -5.261 -2.111 1.00 98.56 73 GLU A N 1
ATOM 596 C CA . GLU A 1 73 ? 0.373 -5.555 -2.064 1.00 98.56 73 GLU A CA 1
ATOM 597 C C . GLU A 1 73 ? 0.069 -6.914 -1.396 1.00 98.56 73 GLU A C 1
ATOM 599 O O . GLU A 1 73 ? -0.951 -7.059 -0.719 1.00 98.56 73 GLU A O 1
ATOM 604 N N . GLN A 1 74 ? 0.956 -7.913 -1.506 1.00 98.00 74 GLN A N 1
ATOM 605 C CA . GLN A 1 74 ? 0.796 -9.169 -0.760 1.00 98.00 74 GLN A CA 1
ATOM 606 C C . GLN A 1 74 ? 1.070 -9.008 0.736 1.00 98.00 74 GLN A C 1
ATOM 608 O O . GLN A 1 74 ? 0.407 -9.659 1.546 1.00 98.00 74 GLN A O 1
ATOM 613 N N . SER A 1 75 ? 2.051 -8.185 1.115 1.00 98.19 75 SER A N 1
ATOM 614 C CA . SER A 1 75 ? 2.304 -7.853 2.522 1.00 98.19 75 SER A CA 1
ATOM 615 C C . SER A 1 75 ? 1.100 -7.127 3.122 1.00 98.19 75 SER A C 1
ATOM 617 O O . SER A 1 75 ? 0.614 -7.542 4.172 1.00 98.19 75 SER A O 1
ATOM 619 N N . TYR A 1 76 ? 0.545 -6.144 2.400 1.00 98.81 76 TYR A N 1
ATOM 620 C CA . TYR A 1 76 ? -0.709 -5.480 2.765 1.00 98.81 76 TYR A CA 1
ATOM 621 C C . TYR A 1 76 ? -1.836 -6.482 2.988 1.00 98.81 76 TYR A C 1
ATOM 623 O O . TYR A 1 76 ? -2.454 -6.486 4.045 1.00 98.81 76 TYR A O 1
ATOM 631 N N . LYS A 1 77 ? -2.069 -7.382 2.024 1.00 98.50 77 LYS A N 1
ATOM 632 C CA . LYS A 1 77 ? -3.140 -8.375 2.129 1.00 98.50 77 LYS A CA 1
ATOM 633 C C . LYS A 1 77 ? -2.987 -9.269 3.364 1.00 98.50 77 LYS A C 1
ATOM 635 O O . LYS A 1 77 ? -3.965 -9.515 4.056 1.00 98.50 77 LYS A O 1
ATOM 640 N N . ARG A 1 78 ? -1.771 -9.731 3.674 1.00 98.19 78 ARG A N 1
ATOM 641 C CA . ARG A 1 78 ? -1.508 -10.547 4.876 1.00 98.19 78 ARG A CA 1
ATOM 642 C C . ARG A 1 78 ? -1.784 -9.802 6.183 1.00 98.19 78 ARG A C 1
ATOM 644 O O . ARG A 1 78 ? -2.159 -10.444 7.164 1.00 98.19 78 ARG A O 1
ATOM 651 N N . PHE A 1 79 ? -1.547 -8.494 6.201 1.00 98.69 79 PHE A N 1
ATOM 652 C CA . PHE A 1 79 ? -1.862 -7.609 7.320 1.00 98.69 79 PHE A CA 1
ATOM 653 C C . PHE A 1 79 ? -3.377 -7.357 7.439 1.00 98.69 79 PHE A C 1
ATOM 655 O O . PHE A 1 79 ? -3.940 -7.508 8.526 1.00 98.69 79 PHE A O 1
ATOM 662 N N . ALA A 1 80 ? -4.029 -7.012 6.328 1.00 98.25 80 ALA A N 1
ATOM 663 C CA . ALA A 1 80 ? -5.450 -6.686 6.282 1.00 98.25 80 ALA A CA 1
ATOM 664 C C . ALA A 1 80 ? -6.319 -7.905 6.626 1.00 98.25 80 ALA A C 1
ATOM 666 O O . ALA A 1 80 ? -7.183 -7.813 7.485 1.00 98.25 80 ALA A O 1
ATOM 667 N N . ASP A 1 81 ? -6.010 -9.080 6.064 1.00 97.50 81 ASP A N 1
ATOM 668 C CA . ASP A 1 81 ? -6.772 -10.319 6.289 1.00 97.50 81 ASP A CA 1
ATOM 669 C C . ASP A 1 81 ? -6.678 -10.859 7.742 1.00 97.50 81 ASP A C 1
ATOM 671 O O . ASP A 1 81 ? -7.343 -11.841 8.072 1.00 97.50 81 ASP A O 1
ATOM 675 N N . LEU A 1 82 ? -5.823 -10.296 8.610 1.00 97.56 82 LEU A N 1
ATOM 676 C CA . LEU A 1 82 ? -5.698 -10.739 10.003 1.00 97.56 82 LEU A CA 1
ATOM 677 C C . LEU A 1 82 ? -6.693 -10.002 10.911 1.00 97.56 82 LEU A C 1
ATOM 679 O O . LEU A 1 82 ? -6.542 -8.806 11.162 1.00 97.56 82 LEU A O 1
ATOM 683 N N . GLU A 1 83 ? -7.658 -10.732 11.459 1.00 95.94 83 GLU A N 1
ATOM 684 C CA . GLU A 1 83 ?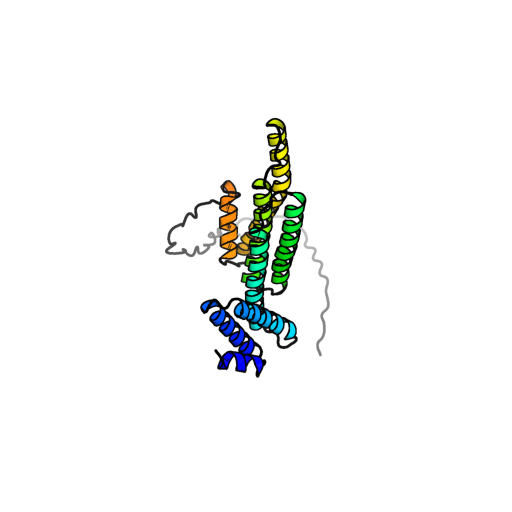 -8.652 -10.212 12.406 1.00 95.94 83 GLU A CA 1
ATOM 685 C C . GLU A 1 83 ? -8.106 -10.137 13.847 1.00 95.94 83 GLU A C 1
ATOM 687 O O . GLU A 1 83 ? -7.293 -10.967 14.266 1.00 95.94 83 GLU A O 1
ATOM 692 N N . LEU A 1 84 ? -8.581 -9.157 14.626 1.00 96.25 84 LEU A N 1
ATOM 693 C CA . LEU A 1 84 ? -8.271 -9.020 16.054 1.00 96.25 84 LEU A CA 1
ATOM 694 C C . LEU A 1 84 ? -9.266 -9.830 16.902 1.00 96.25 84 LEU A C 1
ATOM 696 O O . LEU A 1 84 ? -10.372 -9.379 17.202 1.00 96.25 84 LEU A O 1
ATOM 700 N N . VAL A 1 85 ? -8.847 -11.036 17.286 1.00 94.19 85 VAL A N 1
ATOM 701 C CA . VAL A 1 85 ? -9.642 -12.039 18.022 1.00 94.19 85 VAL A CA 1
ATOM 702 C C . VAL A 1 85 ? -9.029 -12.376 19.381 1.00 94.19 85 VAL A C 1
ATOM 704 O O . VAL A 1 85 ? -7.867 -12.057 19.641 1.00 94.19 85 VAL A O 1
ATOM 707 N N . GLN A 1 86 ? -9.771 -13.066 20.248 1.00 89.38 86 GLN A N 1
ATOM 708 C CA . GLN A 1 86 ? -9.226 -13.540 21.523 1.00 89.38 86 GLN A CA 1
ATOM 709 C C . GLN A 1 86 ? -8.214 -14.699 21.346 1.00 89.38 86 GLN A C 1
ATOM 711 O O . GLN A 1 86 ? -8.480 -15.619 20.568 1.00 89.38 86 GLN A O 1
ATOM 716 N N . PRO A 1 87 ? -7.092 -14.730 22.101 1.00 93.06 87 PRO A N 1
ATOM 717 C CA . PRO A 1 87 ? -6.621 -13.722 23.061 1.00 93.06 87 PRO A CA 1
ATOM 718 C C . PRO A 1 87 ? -6.144 -12.429 22.376 1.00 93.06 87 PRO A C 1
ATOM 720 O O . PRO A 1 87 ? -5.238 -12.460 21.545 1.00 93.06 87 PRO A O 1
ATOM 723 N N . PHE A 1 88 ? -6.737 -11.291 22.752 1.00 90.75 88 PHE A N 1
ATOM 724 C CA . PHE A 1 88 ? -6.556 -10.014 22.044 1.00 90.75 88 PHE A CA 1
ATOM 725 C C . PHE A 1 88 ? -5.096 -9.546 21.970 1.00 90.75 88 PHE A C 1
ATOM 727 O O . PHE A 1 88 ? -4.654 -9.077 20.929 1.00 90.75 88 PHE A O 1
ATOM 734 N N . GLU A 1 89 ? -4.319 -9.710 23.045 1.00 92.75 89 GLU A N 1
ATOM 735 C CA . GLU A 1 89 ? -2.909 -9.289 23.066 1.00 92.75 89 GLU A CA 1
ATOM 736 C C . GLU A 1 89 ? -2.060 -10.036 22.023 1.00 92.75 89 GLU A C 1
ATOM 738 O O . GLU A 1 89 ? -1.179 -9.444 21.401 1.00 92.75 89 GLU A O 1
ATOM 743 N N . GLU A 1 90 ? -2.340 -11.324 21.794 1.00 96.44 90 GLU A N 1
ATOM 744 C CA . GLU A 1 90 ? -1.601 -12.149 20.832 1.00 96.44 90 GLU A CA 1
ATOM 745 C C . GLU A 1 90 ? -1.953 -11.776 19.387 1.00 96.44 90 GLU A C 1
ATOM 747 O O . GLU A 1 90 ? -1.058 -11.612 18.553 1.00 96.44 90 GLU A O 1
ATOM 752 N N . SER A 1 91 ? -3.245 -11.605 19.086 1.00 96.94 91 SER A N 1
ATOM 753 C CA . SER A 1 91 ? -3.690 -11.210 17.744 1.00 96.94 91 SER A CA 1
ATOM 754 C C . SER A 1 91 ? -3.291 -9.770 17.409 1.00 96.94 91 SER A C 1
ATOM 756 O O . SER A 1 91 ? -2.889 -9.501 16.275 1.00 96.94 91 SER A O 1
ATOM 758 N N . LEU A 1 92 ? -3.302 -8.864 18.394 1.00 96.81 92 LEU A N 1
ATOM 759 C CA . LEU A 1 92 ? -2.816 -7.493 18.249 1.00 96.81 92 LEU A CA 1
ATOM 760 C C . LEU A 1 92 ? -1.319 -7.450 17.939 1.00 96.81 92 LEU A C 1
ATOM 762 O O . LEU A 1 92 ? -0.921 -6.777 16.987 1.00 96.81 92 LEU A O 1
ATOM 766 N N . ALA A 1 93 ? -0.499 -8.191 18.691 1.00 98.19 93 ALA A N 1
ATOM 767 C CA . ALA A 1 93 ? 0.945 -8.234 18.469 1.00 98.19 93 ALA A CA 1
ATOM 768 C C . ALA A 1 93 ? 1.293 -8.767 17.067 1.00 98.19 93 ALA A C 1
ATOM 770 O O . ALA A 1 93 ? 2.142 -8.205 16.374 1.00 98.19 93 ALA A O 1
ATOM 771 N N . GLU A 1 94 ? 0.603 -9.817 16.614 1.00 98.38 94 GLU A N 1
ATOM 772 C CA . GLU A 1 94 ? 0.777 -10.351 15.261 1.00 98.38 94 GLU A CA 1
ATOM 773 C C . GLU A 1 94 ? 0.309 -9.349 14.188 1.00 98.38 94 GLU A C 1
ATOM 775 O O . GLU A 1 94 ? 0.978 -9.192 13.163 1.00 98.38 94 GLU A O 1
ATOM 780 N N . LYS A 1 95 ? -0.798 -8.618 14.408 1.00 98.31 95 LYS A N 1
ATOM 781 C CA . LYS A 1 95 ? -1.266 -7.601 13.449 1.00 98.31 95 LYS A CA 1
ATOM 782 C C . LYS A 1 95 ? -0.301 -6.429 13.345 1.00 98.31 95 LYS A C 1
ATOM 784 O O . LYS A 1 95 ? -0.022 -6.001 12.228 1.00 98.31 95 LYS A O 1
ATOM 789 N N . GLN A 1 96 ? 0.255 -5.966 14.463 1.00 98.50 96 GLN A N 1
ATOM 790 C CA . GLN A 1 96 ? 1.286 -4.924 14.488 1.00 98.50 96 GLN A CA 1
ATOM 791 C C . GLN A 1 96 ? 2.552 -5.364 13.744 1.00 98.50 96 GLN A C 1
ATOM 793 O O . GLN A 1 96 ? 3.047 -4.631 12.895 1.00 98.50 96 GLN A O 1
ATOM 798 N N . LEU A 1 97 ? 3.018 -6.602 13.945 1.00 98.62 97 LEU A N 1
ATOM 799 C CA . LEU A 1 97 ? 4.168 -7.123 13.200 1.00 98.62 97 LEU A CA 1
ATOM 800 C C . LEU A 1 97 ? 3.919 -7.119 11.683 1.00 98.62 97 LEU A C 1
ATOM 802 O O . LEU A 1 97 ? 4.790 -6.750 10.894 1.00 98.62 97 LEU A O 1
ATOM 806 N N . ARG A 1 98 ? 2.724 -7.534 11.249 1.00 98.75 98 ARG A N 1
ATOM 807 C CA . ARG A 1 98 ? 2.368 -7.521 9.822 1.00 98.75 98 ARG A CA 1
ATOM 808 C C . ARG A 1 98 ? 2.184 -6.108 9.280 1.00 98.75 98 ARG A C 1
ATOM 810 O O . ARG A 1 98 ? 2.529 -5.876 8.122 1.00 98.75 98 ARG A O 1
ATOM 817 N N . MET A 1 99 ? 1.669 -5.193 10.100 1.00 98.62 99 MET A N 1
ATOM 818 C CA . MET A 1 99 ? 1.576 -3.767 9.793 1.00 98.62 99 MET A CA 1
ATOM 819 C C . MET A 1 99 ? 2.967 -3.207 9.494 1.00 98.62 99 MET A C 1
ATOM 821 O O . MET A 1 99 ? 3.167 -2.664 8.411 1.00 98.62 99 MET A O 1
ATOM 825 N N . ASP A 1 100 ? 3.942 -3.447 10.375 1.00 98.69 100 ASP A N 1
ATOM 826 C CA . ASP A 1 100 ? 5.327 -2.990 10.209 1.00 98.69 100 ASP A CA 1
ATOM 827 C C . ASP A 1 100 ? 5.954 -3.527 8.912 1.00 98.69 100 ASP A C 1
ATOM 829 O O . ASP A 1 100 ? 6.567 -2.784 8.143 1.00 98.69 100 ASP A O 1
ATOM 833 N N . VAL A 1 101 ? 5.758 -4.818 8.616 1.00 98.69 101 VAL A N 1
ATOM 834 C CA . VAL A 1 101 ? 6.250 -5.441 7.374 1.00 98.69 101 VAL A CA 1
ATOM 835 C C . VAL A 1 101 ? 5.598 -4.822 6.135 1.00 98.69 101 VAL A C 1
ATOM 837 O O . VAL A 1 101 ? 6.278 -4.587 5.129 1.00 98.69 101 VAL A O 1
ATOM 840 N N . ALA A 1 102 ? 4.288 -4.568 6.176 1.00 98.75 102 ALA A N 1
ATOM 841 C CA . ALA A 1 102 ? 3.571 -3.942 5.072 1.00 98.75 102 ALA A CA 1
ATOM 842 C C . ALA A 1 102 ? 4.034 -2.494 4.860 1.00 98.75 102 ALA A C 1
ATOM 844 O O . ALA A 1 102 ? 4.369 -2.138 3.731 1.00 98.75 102 ALA A O 1
ATOM 845 N N . MET A 1 103 ? 4.136 -1.698 5.928 1.00 98.69 103 MET A N 1
ATOM 846 C CA . MET A 1 103 ? 4.614 -0.314 5.870 1.00 98.69 103 MET A CA 1
ATOM 847 C C . MET A 1 103 ? 6.019 -0.238 5.278 1.00 98.69 103 MET A C 1
ATOM 849 O O . MET A 1 103 ? 6.214 0.439 4.269 1.00 98.69 103 MET A O 1
ATOM 853 N N . ALA A 1 104 ? 6.962 -1.026 5.803 1.00 98.62 104 ALA A N 1
ATOM 854 C CA . ALA A 1 104 ? 8.332 -1.066 5.296 1.00 98.62 104 ALA A CA 1
ATOM 855 C C . ALA A 1 104 ? 8.396 -1.461 3.808 1.00 98.62 104 ALA A C 1
ATOM 857 O O . ALA A 1 104 ? 9.215 -0.936 3.052 1.00 98.62 104 ALA A O 1
ATOM 858 N N . SER A 1 105 ? 7.511 -2.365 3.363 1.00 98.38 105 SER A N 1
ATOM 859 C CA . SER A 1 105 ? 7.438 -2.778 1.956 1.00 98.38 105 SER A CA 1
ATOM 860 C C . SER A 1 105 ? 7.012 -1.632 1.033 1.00 98.38 105 SER A C 1
ATOM 862 O O . SER A 1 105 ? 7.533 -1.546 -0.076 1.00 98.38 105 SER A O 1
ATOM 864 N N . PHE A 1 106 ? 6.088 -0.762 1.460 1.00 98.69 106 PHE A N 1
ATOM 865 C CA . PHE A 1 106 ? 5.660 0.399 0.668 1.00 98.69 106 PHE A CA 1
ATOM 866 C C . PHE A 1 106 ? 6.621 1.580 0.775 1.00 98.69 106 PHE A C 1
ATOM 868 O O . PHE A 1 106 ? 6.873 2.234 -0.234 1.00 98.69 106 PHE A O 1
ATOM 875 N N . GLU A 1 107 ? 7.198 1.837 1.950 1.00 98.19 107 GLU A N 1
ATOM 876 C CA . GLU A 1 107 ? 8.201 2.891 2.143 1.00 98.19 107 GLU A CA 1
ATOM 877 C C . GLU A 1 107 ? 9.409 2.687 1.219 1.00 98.19 107 GLU A C 1
ATOM 879 O O . GLU A 1 107 ? 9.839 3.621 0.542 1.00 98.19 107 GLU A O 1
ATOM 884 N N . ALA A 1 108 ? 9.878 1.443 1.080 1.00 97.56 108 ALA A N 1
ATOM 885 C CA . ALA A 1 108 ? 10.968 1.089 0.170 1.00 97.56 108 ALA A CA 1
ATOM 886 C C . ALA A 1 108 ? 10.655 1.351 -1.318 1.00 97.56 108 ALA A C 1
ATOM 888 O O . ALA A 1 108 ? 11.564 1.381 -2.148 1.00 97.56 108 ALA A O 1
ATOM 889 N N . LEU A 1 109 ? 9.383 1.534 -1.698 1.00 98.12 109 LEU A N 1
ATOM 890 C CA . LEU A 1 109 ? 9.022 1.820 -3.088 1.00 98.12 109 LEU A CA 1
ATOM 891 C C . LEU A 1 109 ? 9.352 3.258 -3.506 1.00 98.12 109 LEU A C 1
ATOM 893 O O . LEU A 1 109 ? 9.500 3.522 -4.702 1.00 98.12 109 LEU A O 1
ATOM 897 N N . VAL A 1 110 ? 9.484 4.179 -2.547 1.00 94.50 110 VAL A N 1
ATOM 898 C CA . VAL A 1 110 ? 9.814 5.587 -2.814 1.00 94.50 110 VAL A CA 1
ATOM 899 C C . VAL A 1 110 ? 11.199 5.712 -3.456 1.00 94.50 110 VAL A C 1
ATOM 901 O O . VAL A 1 110 ? 11.376 6.527 -4.362 1.00 94.50 110 VAL A O 1
ATOM 904 N N . ASP A 1 111 ? 12.134 4.829 -3.096 1.00 94.56 111 ASP A N 1
ATOM 905 C CA . ASP A 1 111 ? 13.509 4.790 -3.617 1.00 94.56 111 ASP A CA 1
ATOM 906 C C . ASP A 1 111 ? 13.593 4.512 -5.130 1.00 94.56 111 ASP A C 1
ATOM 908 O O . ASP A 1 111 ? 14.627 4.745 -5.764 1.00 94.56 111 ASP A O 1
ATOM 912 N N . TYR A 1 112 ? 12.515 4.008 -5.743 1.00 96.88 112 TYR A N 1
ATOM 913 C CA . TYR A 1 112 ? 12.453 3.846 -7.195 1.00 96.88 112 TYR A CA 1
ATOM 914 C C . TYR A 1 112 ? 12.181 5.160 -7.935 1.00 96.88 112 TYR A C 1
ATOM 916 O O . TYR A 1 112 ? 12.386 5.201 -9.145 1.00 96.88 112 TYR A O 1
ATOM 924 N N . GLU A 1 113 ? 11.729 6.224 -7.266 1.00 95.50 113 GLU A N 1
ATOM 925 C CA . GLU A 1 113 ? 11.455 7.534 -7.884 1.00 95.50 113 GLU A CA 1
ATOM 926 C C . GLU A 1 113 ? 10.456 7.462 -9.065 1.00 95.50 113 GLU A C 1
ATOM 928 O O . GLU A 1 113 ? 10.463 8.287 -9.979 1.00 95.50 113 GLU A O 1
ATOM 933 N N . VAL A 1 114 ? 9.572 6.457 -9.065 1.00 97.00 114 VAL A N 1
ATOM 934 C CA . VAL A 1 114 ? 8.541 6.268 -10.092 1.00 97.00 114 VAL A CA 1
ATOM 935 C C . VAL A 1 114 ? 7.226 6.845 -9.583 1.00 97.00 114 VAL A C 1
ATOM 937 O O . VAL A 1 114 ? 6.569 6.229 -8.752 1.00 97.00 114 VAL A O 1
ATOM 940 N N . ALA A 1 115 ? 6.796 7.982 -10.135 1.00 95.56 115 ALA A N 1
ATOM 941 C CA . ALA A 1 115 ? 5.630 8.734 -9.651 1.00 95.56 115 ALA A CA 1
ATOM 942 C C . ALA A 1 115 ? 4.343 7.896 -9.484 1.00 95.56 115 ALA A C 1
ATOM 944 O O . ALA A 1 115 ? 3.626 8.052 -8.498 1.00 95.56 115 ALA A O 1
ATOM 945 N N . GLU A 1 116 ? 4.046 6.986 -10.422 1.00 96.25 116 GLU A N 1
ATOM 946 C CA . GLU A 1 116 ? 2.889 6.079 -10.315 1.00 96.25 116 GLU A CA 1
ATOM 947 C C . GLU A 1 116 ? 2.996 5.151 -9.094 1.00 96.25 116 GLU A C 1
ATOM 949 O O . GLU A 1 116 ? 2.007 4.909 -8.407 1.00 96.25 116 GLU A O 1
ATOM 954 N N . VAL A 1 117 ? 4.198 4.640 -8.827 1.00 98.19 117 VAL A N 1
ATOM 955 C CA . VAL A 1 117 ? 4.476 3.709 -7.731 1.00 98.19 117 VAL A CA 1
ATOM 956 C C . VAL A 1 117 ? 4.551 4.451 -6.399 1.00 98.19 117 VAL A C 1
ATOM 958 O O . VAL A 1 117 ? 4.019 3.951 -5.416 1.00 98.19 117 VAL A O 1
ATOM 961 N N . THR A 1 118 ? 5.112 5.661 -6.367 1.00 97.38 118 THR A N 1
ATOM 962 C CA . THR A 1 118 ? 5.072 6.537 -5.189 1.00 97.38 118 THR A CA 1
ATOM 963 C C . THR A 1 118 ? 3.629 6.832 -4.784 1.00 97.38 118 THR A C 1
ATOM 965 O O . THR A 1 118 ? 3.275 6.621 -3.632 1.00 97.38 118 THR A O 1
ATOM 968 N N . ALA A 1 119 ? 2.764 7.210 -5.732 1.00 98.25 119 ALA A N 1
ATOM 969 C CA . ALA A 1 119 ? 1.352 7.459 -5.436 1.00 98.25 119 ALA A CA 1
ATOM 970 C C . ALA A 1 119 ? 0.612 6.198 -4.944 1.00 98.25 119 ALA A C 1
ATOM 972 O O . ALA A 1 119 ? -0.281 6.278 -4.100 1.00 98.25 119 ALA A O 1
ATOM 973 N N . ALA A 1 120 ? 0.976 5.022 -5.469 1.00 98.56 120 ALA A N 1
ATOM 974 C CA . ALA A 1 120 ? 0.457 3.746 -4.984 1.00 98.56 120 ALA A CA 1
ATOM 975 C C . ALA A 1 120 ? 0.913 3.457 -3.546 1.00 98.56 120 ALA A C 1
ATOM 977 O O . ALA A 1 120 ? 0.096 3.082 -2.711 1.00 98.56 120 ALA A O 1
ATOM 978 N N . ALA A 1 121 ? 2.198 3.663 -3.252 1.00 98.69 121 ALA A N 1
ATOM 979 C CA . ALA A 1 121 ? 2.770 3.472 -1.926 1.00 98.69 121 ALA A CA 1
ATOM 980 C C . ALA A 1 121 ? 2.111 4.388 -0.890 1.00 98.69 121 ALA A C 1
ATOM 982 O O . ALA A 1 121 ? 1.664 3.904 0.145 1.00 98.69 121 ALA A O 1
ATOM 983 N N . THR A 1 122 ? 1.963 5.682 -1.192 1.00 98.62 122 THR A N 1
ATOM 984 C CA . THR A 1 122 ? 1.285 6.635 -0.302 1.00 98.62 122 THR A CA 1
ATOM 985 C C . THR A 1 122 ? -0.177 6.246 -0.075 1.00 98.62 122 THR A C 1
ATOM 987 O O . THR A 1 122 ? -0.638 6.260 1.063 1.00 98.62 122 THR A O 1
ATOM 990 N N . PHE A 1 123 ? -0.901 5.820 -1.121 1.00 98.81 123 PHE A N 1
ATOM 991 C CA . PHE A 1 123 ? -2.261 5.290 -0.963 1.00 98.81 123 PHE A CA 1
ATOM 992 C C . PHE A 1 123 ? -2.301 4.095 0.001 1.00 98.81 123 PHE A C 1
ATOM 994 O O . PHE A 1 123 ? -3.107 4.087 0.925 1.00 98.81 123 PHE A O 1
ATOM 1001 N N . TYR A 1 124 ? -1.430 3.101 -0.179 1.00 98.88 124 TYR A N 1
ATOM 1002 C CA . TYR A 1 124 ? -1.438 1.915 0.677 1.00 98.88 124 TYR A CA 1
ATOM 1003 C C . TYR A 1 124 ? -0.963 2.184 2.106 1.00 98.88 124 TYR A C 1
ATOM 1005 O O . TYR A 1 124 ? -1.472 1.549 3.022 1.00 98.88 124 TYR A O 1
ATOM 1013 N N . LEU A 1 125 ? -0.047 3.129 2.330 1.00 98.88 125 LEU A N 1
ATOM 1014 C CA . LEU A 1 125 ? 0.320 3.555 3.684 1.00 98.88 125 LEU A CA 1
ATOM 1015 C C . LEU A 1 125 ? -0.885 4.145 4.426 1.00 98.88 125 LEU A C 1
ATOM 1017 O O . LEU A 1 125 ? -1.113 3.802 5.584 1.00 98.88 125 LEU A O 1
ATOM 1021 N N . ALA A 1 126 ? -1.698 4.963 3.751 1.00 98.88 126 ALA A N 1
ATOM 1022 C CA . ALA A 1 126 ? -2.952 5.451 4.316 1.00 98.88 126 ALA A CA 1
ATOM 1023 C C . ALA A 1 126 ? -3.933 4.304 4.614 1.00 98.88 126 ALA A C 1
ATOM 1025 O O . ALA A 1 126 ? -4.485 4.232 5.711 1.00 98.88 126 ALA A O 1
ATOM 1026 N N . GLU A 1 127 ? -4.088 3.360 3.681 1.00 98.88 127 GLU A N 1
ATOM 1027 C CA . GLU A 1 127 ? -4.967 2.200 3.866 1.00 98.88 127 GLU A CA 1
ATOM 1028 C C . GLU A 1 127 ? -4.499 1.274 4.995 1.00 98.88 127 GLU A C 1
ATOM 1030 O O . GLU A 1 127 ? -5.335 0.650 5.639 1.00 98.88 127 GLU A O 1
ATOM 1035 N N . ILE A 1 128 ? -3.192 1.172 5.261 1.00 98.88 128 ILE A N 1
ATOM 1036 C CA . ILE A 1 128 ? -2.665 0.409 6.4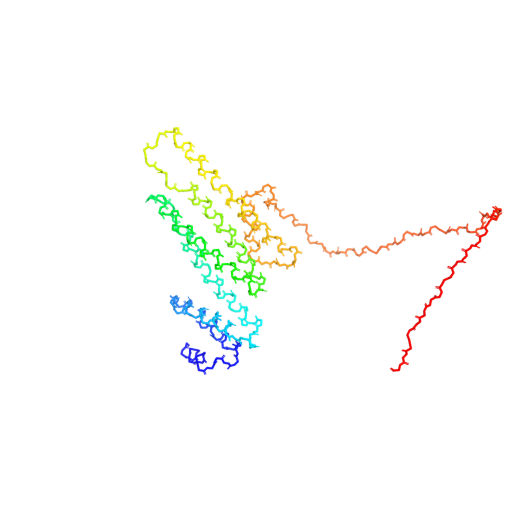00 1.00 98.88 128 ILE A CA 1
ATOM 1037 C C . ILE A 1 128 ? -3.126 1.031 7.720 1.00 98.88 128 ILE A C 1
ATOM 1039 O O . ILE A 1 128 ? -3.619 0.318 8.594 1.00 98.88 128 ILE A O 1
ATOM 1043 N N . TYR A 1 129 ? -3.003 2.353 7.859 1.00 98.81 129 TYR A N 1
ATOM 1044 C CA . TYR A 1 129 ? -3.480 3.055 9.049 1.00 98.81 129 TYR A CA 1
ATOM 1045 C C . TYR A 1 129 ? -4.999 2.935 9.212 1.00 98.81 129 TYR A C 1
ATOM 1047 O O . TYR A 1 129 ? -5.475 2.623 10.304 1.00 98.81 129 TYR A O 1
ATOM 1055 N N . PHE A 1 130 ? -5.751 3.111 8.124 1.00 98.75 130 PHE A N 1
ATOM 1056 C CA . PHE A 1 130 ? -7.208 2.997 8.145 1.00 98.75 130 PHE A CA 1
ATOM 1057 C C . PHE A 1 130 ? -7.664 1.590 8.547 1.00 98.75 130 PHE A C 1
ATOM 1059 O O . PHE A 1 130 ? -8.491 1.435 9.438 1.00 98.75 130 PHE A O 1
ATOM 1066 N N . GLU A 1 131 ? -7.090 0.559 7.929 1.00 98.62 131 GLU A N 1
ATOM 1067 C CA . GLU A 1 131 ? -7.417 -0.839 8.212 1.00 98.62 131 GLU A CA 1
ATOM 1068 C C . GLU A 1 131 ? -7.083 -1.224 9.658 1.00 98.62 131 GLU A C 1
ATOM 1070 O O . GLU A 1 131 ? -7.819 -1.977 10.288 1.00 98.62 131 GLU A O 1
ATOM 1075 N N . PHE A 1 132 ? -5.990 -0.696 10.219 1.00 98.62 132 PHE A N 1
ATOM 1076 C CA . PHE A 1 132 ? -5.671 -0.929 11.625 1.00 98.62 132 PHE A CA 1
ATOM 1077 C C . PHE A 1 132 ? -6.697 -0.274 12.559 1.00 98.62 132 PHE A C 1
ATOM 1079 O O . PHE A 1 132 ? -7.159 -0.922 13.497 1.00 98.62 132 PHE A O 1
ATOM 1086 N N . SER A 1 133 ? -7.095 0.970 12.269 1.00 98.44 133 SER A N 1
ATOM 1087 C CA . SER A 1 133 ? -8.157 1.677 13.000 1.00 98.44 133 SER A CA 1
ATOM 1088 C C . SER A 1 133 ? -9.477 0.897 12.968 1.00 98.44 133 SER A C 1
ATOM 1090 O O . SER A 1 133 ? -10.048 0.591 14.015 1.00 98.44 133 SER A O 1
ATOM 1092 N N . ALA A 1 134 ? -9.912 0.481 11.775 1.00 98.12 134 ALA A N 1
ATOM 1093 C CA . ALA A 1 134 ? -11.129 -0.303 11.591 1.00 98.12 134 ALA A CA 1
ATOM 1094 C C . ALA A 1 134 ? -11.069 -1.640 12.347 1.00 98.12 134 ALA A C 1
ATOM 1096 O O . ALA A 1 134 ? -12.005 -1.991 13.061 1.00 98.12 134 ALA A O 1
ATOM 1097 N N . ALA A 1 135 ? -9.941 -2.351 12.274 1.00 97.81 135 ALA A N 1
ATOM 1098 C CA . ALA A 1 135 ? -9.773 -3.615 12.980 1.00 97.81 135 ALA A CA 1
ATOM 1099 C C . ALA A 1 135 ? -9.841 -3.469 14.509 1.00 97.81 135 ALA A C 1
ATOM 1101 O O . ALA A 1 135 ? -10.338 -4.377 15.174 1.00 97.81 135 ALA A O 1
ATOM 1102 N N . LEU A 1 136 ? -9.360 -2.355 15.079 1.00 96.62 136 LEU A N 1
ATOM 1103 C CA . LEU A 1 136 ? -9.514 -2.068 16.510 1.00 96.62 136 LEU A CA 1
ATOM 1104 C C . LEU A 1 136 ? -10.994 -1.909 16.871 1.00 96.62 136 LEU A C 1
ATOM 1106 O O . LEU A 1 136 ? -11.470 -2.574 17.794 1.00 96.62 136 LEU A O 1
ATOM 1110 N N . LEU A 1 137 ? -11.732 -1.098 16.110 1.00 95.94 137 LEU A N 1
ATOM 1111 C CA . LEU A 1 137 ? -13.166 -0.878 16.315 1.00 95.94 137 LEU A CA 1
ATOM 1112 C C . LEU A 1 137 ? -13.965 -2.186 16.199 1.00 95.94 137 LEU A C 1
ATOM 1114 O O . LEU A 1 137 ? -14.792 -2.471 17.071 1.00 95.94 137 LEU A O 1
ATOM 1118 N N . ASP A 1 138 ? -13.648 -3.019 15.206 1.00 95.00 138 ASP A N 1
ATOM 1119 C CA . ASP A 1 138 ? -14.331 -4.287 14.909 1.00 95.00 138 ASP A CA 1
ATOM 1120 C C . ASP A 1 138 ? -13.840 -5.483 15.753 1.00 95.00 138 ASP A C 1
ATOM 1122 O O . ASP A 1 138 ? -14.353 -6.596 15.622 1.00 95.00 138 ASP A O 1
ATOM 1126 N N . SER A 1 139 ? -12.859 -5.277 16.638 1.00 93.62 139 SER A N 1
ATOM 1127 C CA . SER A 1 139 ? -12.230 -6.353 17.416 1.00 93.62 139 SER A CA 1
ATOM 1128 C C . SER A 1 139 ? -13.177 -7.098 18.372 1.00 93.62 139 SER A C 1
ATOM 1130 O O . SER A 1 139 ? -14.158 -6.559 18.897 1.00 93.62 139 SER A O 1
ATOM 1132 N N . GLU A 1 140 ? -12.869 -8.363 18.668 1.00 88.75 140 GLU A N 1
ATOM 1133 C CA . GLU A 1 140 ? -13.691 -9.176 19.570 1.00 88.75 140 GLU A CA 1
ATOM 1134 C C . GLU A 1 140 ? -13.678 -8.654 21.021 1.00 88.75 140 GLU A C 1
ATOM 1136 O O . GLU A 1 140 ? -12.643 -8.621 21.694 1.00 88.75 140 GLU A O 1
ATOM 1141 N N . ARG A 1 141 ? -14.862 -8.315 21.550 1.00 88.12 141 ARG A N 1
ATOM 1142 C CA . ARG A 1 141 ? -15.024 -7.821 22.927 1.00 88.12 141 ARG A CA 1
ATOM 1143 C C . ARG A 1 141 ? -14.836 -8.941 23.965 1.00 88.12 141 ARG A C 1
ATOM 1145 O O . ARG A 1 141 ? -15.382 -10.031 23.777 1.00 88.12 141 ARG A O 1
ATOM 1152 N N . PRO A 1 142 ? -14.150 -8.687 25.098 1.00 87.44 142 PRO A N 1
ATOM 1153 C CA . PRO A 1 142 ? -14.031 -9.666 26.174 1.00 87.44 142 PRO A CA 1
ATOM 1154 C C . PRO A 1 142 ? -15.391 -10.158 26.690 1.00 87.44 142 PRO A C 1
ATOM 1156 O O . PRO A 1 142 ? -16.329 -9.383 26.898 1.00 87.44 142 PRO A O 1
ATOM 1159 N N . ALA A 1 143 ? -15.497 -11.462 26.948 1.00 87.88 143 ALA A N 1
ATOM 1160 C CA . ALA A 1 143 ? -16.698 -12.044 27.534 1.00 87.88 143 ALA A CA 1
ATOM 1161 C C . ALA A 1 143 ? -16.830 -11.684 29.026 1.00 87.88 143 ALA A C 1
ATOM 1163 O O . ALA A 1 143 ? -15.845 -11.605 29.754 1.00 87.88 143 ALA A O 1
ATOM 1164 N N . GLY A 1 144 ? -18.070 -11.543 29.503 1.00 88.56 144 GLY A N 1
ATOM 1165 C CA . GLY A 1 144 ? -18.365 -11.357 30.930 1.00 88.56 144 GLY 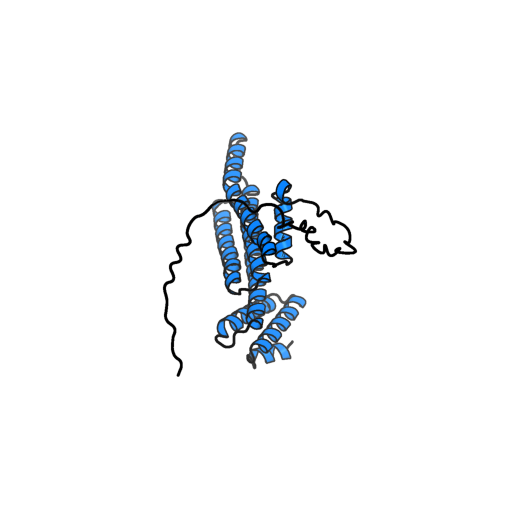A CA 1
ATOM 1166 C C . GLY A 1 144 ? -18.361 -9.909 31.428 1.00 88.56 144 GLY A C 1
ATOM 1167 O O . GLY A 1 144 ? -18.565 -9.708 32.622 1.00 88.56 144 GLY A O 1
ATOM 1168 N N . LEU A 1 145 ? -18.194 -8.924 30.541 1.00 90.44 145 LEU A N 1
ATOM 1169 C CA . LEU A 1 145 ? -18.365 -7.506 30.869 1.00 90.44 145 LEU A CA 1
ATOM 1170 C C . LEU A 1 145 ? -19.841 -7.178 31.147 1.00 90.44 145 LEU A C 1
ATOM 1172 O O . LEU A 1 145 ? -20.740 -7.604 30.411 1.00 90.44 145 LEU A O 1
ATOM 1176 N N . SER A 1 146 ? -20.090 -6.393 32.192 1.00 94.69 146 SER A N 1
ATOM 1177 C CA . SER A 1 146 ? -21.373 -5.723 32.414 1.00 94.69 146 SER A CA 1
ATOM 1178 C C . SER A 1 146 ? -21.624 -4.649 31.350 1.00 94.69 146 SER A C 1
ATOM 1180 O O . SER A 1 146 ? -20.710 -4.213 30.659 1.00 94.69 146 SER A O 1
ATOM 1182 N N . GLU A 1 147 ? -22.867 -4.181 31.220 1.00 93.44 147 GLU A N 1
ATOM 1183 C CA . GLU A 1 147 ? -23.200 -3.139 30.235 1.00 93.44 147 GLU A CA 1
ATOM 1184 C C . GLU A 1 147 ? -22.418 -1.833 30.451 1.00 93.44 147 GLU A C 1
ATOM 1186 O O . GLU A 1 147 ? -22.039 -1.192 29.480 1.00 93.44 147 GLU A O 1
ATOM 1191 N N . ALA A 1 148 ? -22.126 -1.459 31.703 1.00 93.56 148 ALA A N 1
ATOM 1192 C CA . ALA A 1 148 ? -21.293 -0.290 31.988 1.00 93.56 148 ALA A CA 1
ATOM 1193 C C . ALA A 1 148 ? -19.838 -0.508 31.536 1.00 93.56 148 ALA A C 1
ATOM 1195 O O . ALA A 1 148 ? -19.271 0.344 30.865 1.00 93.56 148 ALA A O 1
ATOM 1196 N N . GLU A 1 149 ? -19.270 -1.682 31.825 1.00 94.44 149 GLU A N 1
ATOM 1197 C CA . GLU A 1 149 ? -17.900 -2.023 31.420 1.00 94.44 149 GLU A CA 1
ATOM 1198 C C . GLU A 1 149 ? -17.752 -2.150 29.897 1.00 94.44 149 GLU A C 1
ATOM 1200 O O . GLU A 1 149 ? -16.684 -1.865 29.367 1.00 94.44 149 GLU A O 1
ATOM 1205 N N . LYS A 1 150 ? -18.808 -2.551 29.175 1.00 93.06 150 LYS A N 1
ATOM 1206 C CA . LYS A 1 150 ? -18.803 -2.565 27.703 1.00 93.06 150 LYS A CA 1
ATOM 1207 C C . LYS A 1 150 ? -18.695 -1.162 27.119 1.00 93.06 150 LYS A C 1
ATOM 1209 O O . LYS A 1 150 ? -17.908 -0.972 26.204 1.00 93.06 150 LYS A O 1
ATOM 1214 N N . VAL A 1 151 ? -19.451 -0.203 27.657 1.00 93.88 151 VAL A N 1
ATOM 1215 C CA . VAL A 1 151 ? -19.395 1.198 27.210 1.00 93.88 151 VAL A CA 1
ATOM 1216 C C . VAL A 1 151 ? -18.013 1.791 27.473 1.00 93.88 151 VAL A C 1
ATOM 1218 O O . VAL A 1 151 ? -17.440 2.415 26.585 1.00 93.88 151 VAL A O 1
ATOM 1221 N N . ASP A 1 152 ? -17.453 1.553 28.662 1.00 93.75 152 ASP A N 1
ATOM 1222 C CA . ASP A 1 152 ? -16.101 2.014 28.991 1.00 93.75 152 ASP A CA 1
ATOM 1223 C C . ASP A 1 152 ? -15.055 1.380 28.057 1.00 93.75 152 ASP A C 1
ATOM 1225 O O . ASP A 1 152 ? -14.136 2.053 27.596 1.00 93.75 152 ASP A O 1
ATOM 1229 N N . TYR A 1 153 ? -15.210 0.094 27.729 1.00 92.00 153 TYR A N 1
ATOM 1230 C CA . TYR A 1 153 ? -14.325 -0.597 26.793 1.00 92.00 153 TYR A CA 1
ATOM 1231 C C . TYR A 1 153 ? -14.442 -0.052 25.362 1.00 92.00 153 TYR A C 1
ATOM 1233 O O . TYR A 1 153 ? -13.426 0.150 24.703 1.00 92.00 153 TYR A O 1
ATOM 1241 N N . GLU A 1 154 ? -15.662 0.198 24.879 1.00 93.69 154 GLU A N 1
ATOM 1242 C CA . GLU A 1 154 ? -15.899 0.806 23.563 1.00 93.69 154 GLU A CA 1
ATOM 1243 C C . GLU A 1 154 ? -15.241 2.183 23.462 1.00 93.69 154 GLU A C 1
ATOM 1245 O O . GLU A 1 154 ? -14.536 2.435 22.490 1.00 93.69 154 GLU A O 1
ATOM 1250 N N . MET A 1 155 ? -15.368 3.017 24.497 1.00 95.44 155 MET A N 1
ATOM 1251 C CA . MET A 1 155 ? -14.719 4.330 24.548 1.00 95.44 155 MET A CA 1
ATOM 1252 C C . MET A 1 155 ? -13.194 4.227 24.444 1.00 95.44 155 MET A C 1
ATOM 1254 O O . MET A 1 155 ? -12.588 4.953 23.663 1.00 95.44 155 MET A O 1
ATOM 1258 N N . VAL A 1 156 ? -12.569 3.303 25.181 1.00 94.38 156 VAL A N 1
ATOM 1259 C CA . VAL A 1 156 ? -11.113 3.091 25.101 1.00 94.38 156 VAL A CA 1
ATOM 1260 C C . VAL A 1 156 ? -10.698 2.653 23.696 1.00 94.38 156 VAL A C 1
ATOM 1262 O O . VAL A 1 156 ? -9.721 3.161 23.157 1.00 94.38 156 VAL A O 1
ATOM 1265 N N . ILE A 1 157 ? -11.438 1.733 23.075 1.00 94.75 157 ILE A N 1
ATOM 1266 C CA . ILE A 1 157 ? -11.132 1.273 21.715 1.00 94.75 157 ILE A CA 1
ATOM 1267 C C . ILE A 1 157 ? -11.276 2.404 20.689 1.00 94.75 157 ILE A C 1
ATOM 1269 O O . ILE A 1 157 ? -10.433 2.521 19.802 1.00 94.75 157 ILE A O 1
ATOM 1273 N N . GLU A 1 158 ? -12.299 3.251 20.813 1.00 96.75 158 GLU A N 1
ATOM 1274 C CA . GLU A 1 158 ? -12.465 4.438 19.967 1.00 96.75 158 GLU A CA 1
ATOM 1275 C C . GLU A 1 158 ? -11.301 5.427 20.138 1.00 96.75 158 GLU A C 1
ATOM 1277 O O . GLU A 1 158 ? -10.747 5.897 19.143 1.00 96.75 158 GLU A O 1
ATOM 1282 N N . GLU A 1 159 ? -10.885 5.700 21.379 1.00 97.75 159 GLU A N 1
ATOM 1283 C CA . GLU A 1 159 ? -9.744 6.574 21.683 1.00 97.75 159 GLU A CA 1
ATOM 1284 C C . GLU A 1 159 ? -8.430 6.047 21.084 1.00 97.75 159 GLU A C 1
ATOM 1286 O O . GLU A 1 159 ? -7.652 6.825 20.528 1.00 97.75 159 GLU A O 1
ATOM 1291 N N . GLU A 1 160 ? -8.200 4.733 21.139 1.00 96.38 160 GLU A N 1
ATOM 1292 C CA . GLU A 1 160 ? -7.013 4.093 20.562 1.00 96.38 160 GLU A CA 1
ATOM 1293 C C . GLU A 1 160 ? -7.062 4.024 19.024 1.00 96.38 160 GLU A C 1
ATOM 1295 O O . GLU A 1 160 ? -6.027 4.141 18.367 1.00 96.38 160 GLU A O 1
ATOM 1300 N N . ALA A 1 161 ? -8.245 3.863 18.422 1.00 97.94 161 ALA A N 1
ATOM 1301 C CA . ALA A 1 161 ? -8.415 3.778 16.969 1.00 97.94 161 ALA A CA 1
ATOM 1302 C C . ALA A 1 161 ? -8.325 5.144 16.265 1.00 97.94 161 ALA A C 1
ATOM 1304 O O . ALA A 1 161 ? -7.824 5.228 15.136 1.00 97.94 161 ALA A O 1
ATOM 1305 N N . TYR A 1 162 ? -8.774 6.213 16.928 1.00 98.00 162 TYR A N 1
ATOM 1306 C CA . TYR A 1 162 ? -8.812 7.580 16.400 1.00 98.00 162 TYR A CA 1
ATOM 1307 C C . TYR A 1 162 ? -7.482 8.096 15.808 1.00 98.00 162 TYR A C 1
ATOM 1309 O O . TYR A 1 162 ? -7.487 8.580 14.673 1.00 98.00 162 TYR A O 1
ATOM 1317 N N . PRO A 1 163 ? -6.312 7.991 16.479 1.00 98.56 163 PRO A N 1
ATOM 1318 C CA . PRO A 1 163 ? -5.054 8.491 15.914 1.00 98.56 163 PRO A CA 1
ATOM 1319 C C . PRO A 1 163 ? -4.660 7.810 14.595 1.00 98.56 163 PRO A C 1
ATOM 1321 O O . PRO A 1 163 ? -3.998 8.429 13.759 1.00 98.56 163 PRO A O 1
ATOM 1324 N N . PHE A 1 164 ? -5.065 6.555 14.386 1.00 98.62 164 PHE A N 1
ATOM 1325 C CA . PHE A 1 164 ? -4.807 5.834 13.142 1.00 98.62 164 PHE A CA 1
ATOM 1326 C C . PHE A 1 164 ? -5.732 6.298 12.012 1.00 98.62 164 PHE A C 1
ATOM 1328 O O . PHE A 1 164 ? -5.265 6.465 10.886 1.00 98.62 164 PHE A O 1
ATOM 1335 N N . GLU A 1 165 ? -7.004 6.581 12.303 1.00 98.56 165 GLU A N 1
ATOM 1336 C CA . GLU A 1 165 ? -7.928 7.177 11.330 1.00 98.56 165 GLU A CA 1
ATOM 1337 C C . GLU A 1 165 ? -7.427 8.553 10.868 1.00 98.56 165 GLU A C 1
ATOM 1339 O O . GLU A 1 165 ? -7.290 8.796 9.667 1.00 98.56 165 GLU A O 1
ATOM 1344 N N . GLU A 1 166 ? -7.045 9.422 11.807 1.00 98.62 166 GLU A N 1
ATOM 1345 C CA . GLU A 1 166 ? -6.501 10.748 11.491 1.00 98.62 166 GLU A CA 1
ATOM 1346 C C . GLU A 1 166 ? -5.223 10.652 10.650 1.00 98.62 166 GLU A C 1
ATOM 1348 O O . GLU A 1 166 ? -5.022 11.423 9.703 1.00 98.62 166 GLU A O 1
ATOM 1353 N N . ARG A 1 167 ? -4.353 9.676 10.949 1.00 98.69 167 ARG A N 1
ATOM 1354 C CA . ARG A 1 167 ? -3.147 9.458 10.146 1.00 98.69 167 ARG A CA 1
ATOM 1355 C C . ARG A 1 167 ? -3.487 8.960 8.745 1.00 98.69 167 ARG A C 1
ATOM 1357 O O . ARG A 1 167 ? -2.868 9.426 7.791 1.00 98.69 167 ARG A O 1
ATOM 1364 N N . ALA A 1 168 ? -4.469 8.075 8.601 1.00 98.75 168 ALA A N 1
ATOM 1365 C CA . ALA A 1 168 ? -4.934 7.619 7.297 1.00 98.75 168 ALA A CA 1
ATOM 1366 C C . ALA A 1 168 ? -5.469 8.778 6.445 1.00 98.75 168 ALA A C 1
ATOM 1368 O O . ALA A 1 168 ? -5.082 8.917 5.284 1.00 98.75 168 ALA A O 1
ATOM 1369 N N . ILE A 1 169 ? -6.298 9.649 7.032 1.00 98.75 169 ILE A N 1
ATOM 1370 C CA . ILE A 1 169 ? -6.809 10.856 6.370 1.00 98.75 169 ILE A CA 1
ATOM 1371 C C . ILE A 1 169 ? -5.640 11.729 5.912 1.00 98.75 169 ILE A C 1
ATOM 1373 O O . ILE A 1 169 ? -5.542 12.037 4.727 1.00 98.75 169 ILE A O 1
ATOM 1377 N N . SER A 1 170 ? -4.715 12.056 6.817 1.00 98.75 170 SER A N 1
ATOM 1378 C CA . SER A 1 170 ? -3.542 12.882 6.513 1.00 98.75 170 SER A CA 1
ATOM 1379 C C . SER A 1 170 ? -2.703 12.314 5.362 1.00 98.75 170 SER A C 1
ATOM 1381 O O . SER A 1 170 ? -2.310 13.061 4.470 1.00 98.75 170 SER A O 1
ATOM 1383 N N . VAL A 1 171 ? -2.452 11.004 5.328 1.00 98.75 171 VAL A N 1
ATOM 1384 C CA . VAL A 1 171 ? -1.640 10.390 4.263 1.00 98.75 171 VAL A CA 1
ATOM 1385 C C . VAL A 1 171 ? -2.415 10.306 2.938 1.00 98.75 171 VAL A C 1
ATOM 1387 O O . VAL A 1 171 ? -1.836 10.482 1.863 1.00 98.75 171 VAL A O 1
ATOM 1390 N N . HIS A 1 172 ? -3.738 10.109 2.964 1.00 98.81 172 HIS A N 1
ATOM 1391 C CA . HIS A 1 172 ? -4.541 10.252 1.749 1.00 98.81 172 HIS A CA 1
ATOM 1392 C C . HIS A 1 172 ? -4.533 11.692 1.218 1.00 98.81 172 HIS A C 1
ATOM 1394 O O . HIS A 1 172 ? -4.478 11.863 -0.003 1.00 98.81 172 HIS A O 1
ATOM 1400 N N . GLU A 1 173 ? -4.572 12.703 2.095 1.00 98.50 173 GLU A N 1
ATOM 1401 C CA . GLU A 1 173 ? -4.444 14.119 1.722 1.00 98.50 173 GLU A CA 1
ATOM 1402 C C . GLU A 1 173 ? -3.089 14.374 1.040 1.00 98.50 173 GLU A C 1
ATOM 1404 O O . GLU A 1 173 ? -3.075 14.908 -0.068 1.00 98.50 173 GLU A O 1
ATOM 1409 N N . GLU A 1 174 ? -1.980 13.885 1.609 1.00 98.19 174 GLU A N 1
ATOM 1410 C CA . GLU A 1 174 ? -0.639 13.956 0.999 1.00 98.19 174 GLU A CA 1
ATOM 1411 C C . GLU A 1 174 ? -0.611 13.325 -0.410 1.00 98.19 174 GLU A C 1
ATOM 1413 O O . GLU A 1 174 ? -0.052 13.893 -1.352 1.00 98.19 174 GLU A O 1
ATOM 1418 N N . ASN A 1 175 ? -1.261 12.170 -0.606 1.00 98.06 175 ASN A N 1
ATOM 1419 C CA . ASN A 1 175 ? -1.342 11.551 -1.934 1.00 98.06 175 ASN A CA 1
ATOM 1420 C C . ASN A 1 175 ? -2.192 12.376 -2.912 1.00 98.06 175 ASN A C 1
ATOM 1422 O O . ASN A 1 175 ? -1.885 12.458 -4.101 1.00 98.06 175 ASN A O 1
ATOM 1426 N N . PHE A 1 176 ? -3.285 12.973 -2.430 1.00 97.31 176 PHE A N 1
ATOM 1427 C CA 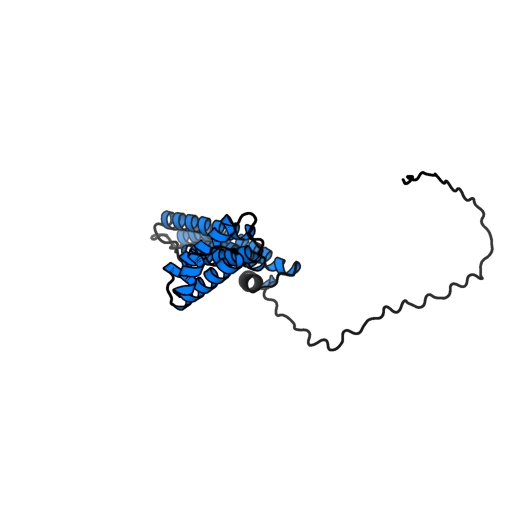. PHE A 1 176 ? -4.147 13.834 -3.235 1.00 97.31 176 PHE A CA 1
ATOM 1428 C C . PHE A 1 176 ? -3.422 15.121 -3.662 1.00 97.31 176 PHE A C 1
ATOM 1430 O O . PHE A 1 176 ? -3.595 15.585 -4.792 1.00 97.31 176 PHE A O 1
ATOM 1437 N N . GLU A 1 177 ? -2.542 15.654 -2.814 1.00 96.44 177 GLU A N 1
ATOM 1438 C CA . GLU A 1 177 ? -1.712 16.825 -3.113 1.00 96.44 177 GLU A CA 1
ATOM 1439 C C . GLU A 1 177 ? -0.746 16.611 -4.289 1.00 96.44 177 GLU A C 1
ATOM 1441 O O . GLU A 1 177 ? -0.362 17.592 -4.935 1.00 96.44 177 GLU A O 1
ATOM 1446 N N . LEU A 1 178 ? -0.427 15.364 -4.663 1.00 94.94 178 LEU A N 1
ATOM 1447 C CA . LEU A 1 178 ? 0.356 15.052 -5.868 1.00 94.94 178 LEU A CA 1
ATOM 1448 C C . LEU A 1 178 ? -0.283 15.602 -7.157 1.00 94.94 178 LEU A C 1
ATOM 1450 O O . LEU A 1 178 ? 0.422 15.909 -8.125 1.00 94.94 178 LEU A O 1
ATOM 1454 N N . LEU A 1 179 ? -1.603 15.823 -7.157 1.00 93.69 179 LEU A N 1
ATOM 1455 C CA . LEU A 1 179 ? -2.302 16.490 -8.253 1.00 93.69 179 LEU A CA 1
ATOM 1456 C C . LEU A 1 179 ? -1.748 17.902 -8.515 1.00 93.69 179 LEU A C 1
ATOM 1458 O O . LEU A 1 179 ? -1.653 18.323 -9.669 1.00 93.69 179 LEU A O 1
ATOM 1462 N N . SER A 1 180 ? -1.340 18.624 -7.465 1.00 92.62 180 SER A N 1
ATOM 1463 C CA . SER A 1 180 ? -0.826 19.999 -7.566 1.00 92.62 180 SER A CA 1
ATOM 1464 C C . SER A 1 180 ? 0.496 20.097 -8.333 1.00 92.62 180 SER A C 1
ATOM 1466 O O . SER A 1 180 ? 0.766 21.114 -8.972 1.00 92.62 180 SER A O 1
ATOM 1468 N N . VAL A 1 181 ? 1.285 19.019 -8.333 1.00 92.00 181 VAL A N 1
ATOM 1469 C CA . VAL A 1 181 ? 2.555 18.903 -9.067 1.00 92.00 181 VAL A CA 1
ATOM 1470 C C . VAL A 1 181 ? 2.399 18.158 -10.399 1.00 92.00 181 VAL A C 1
ATOM 1472 O O . VAL A 1 181 ? 3.387 17.805 -11.038 1.00 92.00 181 VAL A O 1
ATOM 1475 N N . GLY A 1 182 ? 1.158 17.943 -10.849 1.00 92.62 182 GLY A N 1
ATOM 1476 C CA . GLY A 1 182 ? 0.845 17.360 -12.155 1.00 92.62 182 GLY A CA 1
ATOM 1477 C C . GLY A 1 182 ? 0.850 15.831 -12.196 1.00 92.62 182 GLY A C 1
ATOM 1478 O O . GLY A 1 182 ? 0.778 15.256 -13.283 1.00 92.62 182 GLY A O 1
ATOM 1479 N N . VAL A 1 183 ? 0.912 15.156 -11.046 1.00 92.56 183 VAL A N 1
ATOM 1480 C CA . VAL A 1 183 ? 0.814 13.696 -10.969 1.00 92.56 183 VAL A CA 1
ATOM 1481 C C . VAL A 1 183 ? -0.650 13.320 -10.764 1.00 92.56 183 VAL A C 1
ATOM 1483 O O . VAL A 1 183 ? -1.182 13.384 -9.661 1.00 92.56 183 VAL A O 1
ATOM 1486 N N . TYR A 1 184 ? -1.309 12.910 -11.847 1.00 93.12 184 TYR A N 1
ATOM 1487 C CA . TYR A 1 184 ? -2.647 12.325 -11.799 1.00 93.12 184 TYR A CA 1
ATOM 1488 C C . TYR A 1 184 ? -2.614 10.891 -12.320 1.00 93.12 184 TYR A C 1
ATOM 1490 O O . TYR A 1 184 ? -2.185 10.627 -13.444 1.00 93.12 184 TYR A O 1
ATOM 1498 N N . ASN A 1 185 ? -3.057 9.955 -11.486 1.00 95.50 185 ASN A N 1
ATOM 1499 C CA . ASN A 1 185 ? -3.128 8.533 -11.798 1.00 95.50 185 ASN A CA 1
ATOM 1500 C C . ASN A 1 185 ? -4.243 7.870 -10.955 1.00 95.50 185 ASN A C 1
ATOM 1502 O O . ASN A 1 185 ? -4.818 8.523 -10.077 1.00 95.50 185 ASN A O 1
ATOM 1506 N N . PRO A 1 186 ? -4.562 6.582 -11.183 1.00 97.69 186 PRO A N 1
ATOM 1507 C CA . PRO A 1 186 ? -5.636 5.908 -10.455 1.00 97.69 186 PRO A CA 1
ATOM 1508 C C . PRO A 1 186 ? -5.472 5.873 -8.928 1.00 97.69 186 PRO A C 1
ATOM 1510 O O . PRO A 1 186 ? -6.472 5.786 -8.228 1.00 97.69 186 PRO A O 1
ATOM 1513 N N . TRP A 1 187 ? -4.252 5.936 -8.388 1.00 98.19 187 TRP A N 1
ATOM 1514 C CA . TRP A 1 187 ? -4.011 5.899 -6.939 1.00 98.19 187 TRP A CA 1
ATOM 1515 C C . TRP A 1 187 ? -4.316 7.232 -6.261 1.00 98.19 187 TRP A C 1
ATOM 1517 O O . TRP A 1 187 ? -4.933 7.243 -5.200 1.00 98.19 187 TRP A O 1
ATOM 1527 N N . VAL A 1 188 ? -3.984 8.347 -6.919 1.00 97.88 188 VAL A N 1
ATOM 1528 C CA . VAL A 1 188 ? -4.409 9.689 -6.483 1.00 97.88 188 VAL A CA 1
ATOM 1529 C C . VAL A 1 188 ? -5.936 9.772 -6.456 1.00 97.88 188 VAL A C 1
ATOM 1531 O O . VAL A 1 188 ? -6.516 10.245 -5.480 1.00 97.88 188 VAL A O 1
ATOM 1534 N N . GLN A 1 189 ? -6.597 9.239 -7.492 1.00 97.12 189 GLN A N 1
ATOM 1535 C CA . GLN A 1 189 ? -8.058 9.170 -7.530 1.00 97.12 189 GLN A CA 1
ATOM 1536 C C . GLN A 1 189 ? -8.619 8.320 -6.382 1.00 97.12 189 GLN A C 1
ATOM 1538 O O . GLN A 1 189 ? -9.525 8.771 -5.692 1.00 97.12 189 GLN A O 1
ATOM 1543 N N . LYS A 1 190 ? -8.052 7.135 -6.119 1.00 98.38 190 LYS A N 1
ATOM 1544 C CA . LYS A 1 190 ? -8.485 6.286 -4.998 1.00 98.38 190 LYS A CA 1
ATOM 1545 C C . LYS A 1 190 ? -8.344 6.982 -3.640 1.00 98.38 190 LYS A C 1
ATOM 1547 O O . LYS A 1 190 ? -9.225 6.819 -2.802 1.00 98.38 190 LYS A O 1
ATOM 1552 N N . SER A 1 191 ? -7.283 7.765 -3.417 1.00 98.56 191 SER A N 1
ATOM 1553 C CA . SER A 1 191 ? -7.166 8.576 -2.195 1.00 98.56 191 SER A CA 1
ATOM 1554 C C . SER A 1 191 ? -8.280 9.614 -2.091 1.00 98.56 191 SER A C 1
ATOM 1556 O O . SER A 1 191 ? -8.877 9.748 -1.029 1.00 98.56 191 SER A O 1
ATOM 1558 N N . LEU A 1 192 ? -8.611 10.315 -3.182 1.00 97.38 192 LEU A N 1
ATOM 1559 C CA . LEU A 1 192 ? -9.735 11.256 -3.187 1.00 97.38 192 LEU A CA 1
ATOM 1560 C C . LEU A 1 192 ? -11.068 10.550 -2.896 1.00 97.38 192 LEU A C 1
ATOM 1562 O O . LEU A 1 192 ? -11.868 11.056 -2.111 1.00 97.38 192 LEU A O 1
ATOM 1566 N N . ASP A 1 193 ? -11.290 9.375 -3.486 1.00 97.56 193 ASP A N 1
ATOM 1567 C CA . ASP A 1 193 ? -12.501 8.583 -3.261 1.00 97.56 193 ASP A CA 1
ATOM 1568 C C . ASP A 1 193 ? -12.622 8.171 -1.782 1.00 97.56 193 ASP A C 1
ATOM 1570 O O . ASP A 1 193 ? -13.699 8.282 -1.194 1.00 97.56 193 ASP A O 1
ATOM 1574 N N . LYS A 1 194 ? -11.512 7.766 -1.147 1.00 98.25 194 LYS A N 1
ATOM 1575 C CA . LYS A 1 194 ? -11.459 7.470 0.295 1.00 98.25 194 LYS A CA 1
ATOM 1576 C C . LYS A 1 194 ? -11.720 8.707 1.149 1.00 98.25 194 LYS A C 1
ATOM 1578 O O . LYS A 1 194 ? -12.568 8.664 2.037 1.00 98.25 194 LYS A O 1
ATOM 1583 N N . LEU A 1 195 ? -11.084 9.832 0.836 1.00 98.31 195 LEU A N 1
ATOM 1584 C CA . LEU A 1 195 ? -11.310 11.103 1.529 1.00 98.31 195 LEU A CA 1
ATOM 1585 C C . LEU A 1 195 ? -12.761 11.587 1.422 1.00 98.31 195 LEU A C 1
ATOM 1587 O O . LEU A 1 195 ? -13.284 12.166 2.371 1.00 98.31 195 LEU A O 1
ATOM 1591 N N . ALA A 1 196 ? -13.440 11.341 0.300 1.00 97.50 196 ALA A N 1
ATOM 1592 C CA . ALA A 1 196 ? -14.854 11.669 0.137 1.00 97.50 196 ALA A CA 1
ATOM 1593 C C . ALA A 1 196 ? -15.770 10.844 1.056 1.00 97.50 196 ALA A C 1
ATOM 1595 O O . ALA A 1 196 ? -16.836 11.332 1.432 1.00 97.50 196 ALA A O 1
ATOM 1596 N N . VAL A 1 197 ? -15.360 9.629 1.435 1.00 96.88 197 VAL A N 1
ATOM 1597 C CA . VAL A 1 197 ? -16.075 8.789 2.406 1.00 96.88 197 VAL A CA 1
ATOM 1598 C C . VAL A 1 197 ? -15.771 9.223 3.839 1.00 96.88 197 VAL A C 1
ATOM 1600 O O . VAL A 1 197 ? -16.706 9.414 4.612 1.00 96.88 197 VAL A O 1
ATOM 1603 N N . LEU A 1 198 ? -14.492 9.412 4.178 1.00 96.12 198 LEU A N 1
ATOM 1604 C CA . LEU A 1 198 ? -14.051 9.757 5.538 1.00 96.12 198 LEU A CA 1
ATOM 1605 C C . LEU A 1 198 ? -14.447 11.187 5.925 1.00 96.12 198 LEU A C 1
ATOM 1607 O O . LEU A 1 198 ? -14.886 11.453 7.037 1.00 96.12 198 LEU A O 1
ATOM 1611 N N . MET A 1 199 ? -14.332 12.121 4.980 1.00 96.25 199 MET A N 1
ATOM 1612 C CA . MET A 1 199 ? -14.509 13.557 5.199 1.00 96.25 199 MET A CA 1
ATOM 1613 C C . MET A 1 199 ? -15.422 14.171 4.120 1.00 96.25 199 MET A C 1
ATOM 1615 O O . MET A 1 199 ? -15.009 15.065 3.364 1.00 96.25 199 MET A O 1
ATOM 1619 N N . PRO A 1 200 ? -16.703 13.752 4.043 1.00 94.94 200 PRO A N 1
ATOM 1620 C CA . PRO A 1 200 ? -17.605 14.109 2.947 1.00 94.94 200 PRO A CA 1
ATOM 1621 C C . PRO A 1 200 ? -17.838 15.616 2.835 1.00 94.94 200 PRO A C 1
ATOM 1623 O O . PRO A 1 200 ? -17.852 16.162 1.733 1.00 94.94 200 PRO A O 1
ATOM 1626 N N . GLY A 1 201 ? -17.937 16.325 3.965 1.00 93.88 201 GLY A N 1
ATOM 1627 C CA . GLY A 1 201 ? -18.103 17.783 3.973 1.00 93.88 201 GLY A CA 1
ATOM 1628 C C . GLY A 1 201 ? -16.946 18.542 3.308 1.00 93.88 201 GLY A C 1
ATOM 1629 O O . GLY A 1 201 ? -17.142 19.659 2.826 1.00 93.88 201 GLY A O 1
ATOM 1630 N N . ARG A 1 202 ? -15.750 17.940 3.248 1.00 92.81 202 ARG A N 1
ATOM 1631 C CA . ARG A 1 202 ? -14.561 18.529 2.622 1.00 92.81 202 ARG A CA 1
ATOM 1632 C C . ARG A 1 202 ? -14.369 18.040 1.183 1.00 92.81 202 ARG A C 1
ATOM 1634 O O . ARG A 1 202 ? -14.112 18.877 0.313 1.00 92.81 202 ARG A O 1
ATOM 1641 N N . TYR A 1 203 ? -14.532 16.738 0.935 1.00 93.88 203 TYR A N 1
ATOM 1642 C CA . TYR A 1 203 ? -14.104 16.092 -0.314 1.00 93.88 203 TYR A CA 1
ATOM 1643 C C . TYR A 1 203 ? -15.227 15.551 -1.205 1.00 93.88 203 TYR A C 1
ATOM 1645 O O . TYR A 1 203 ? -15.011 15.428 -2.407 1.00 93.88 203 TYR A O 1
ATOM 1653 N N . ALA A 1 204 ? -16.437 15.301 -0.694 1.00 91.12 204 ALA A N 1
ATOM 1654 C CA . ALA A 1 204 ? -17.565 14.824 -1.506 1.00 91.12 204 ALA A CA 1
ATOM 1655 C C . ALA A 1 204 ? -18.244 15.971 -2.283 1.00 91.12 204 ALA A C 1
ATOM 1657 O O . ALA A 1 204 ? -19.453 16.197 -2.194 1.00 91.12 204 ALA A O 1
ATOM 1658 N N . LYS A 1 205 ? -17.453 16.743 -3.036 1.00 83.75 205 LYS A N 1
ATOM 1659 C CA . LYS A 1 205 ? -17.947 17.823 -3.892 1.00 83.75 205 LYS A CA 1
ATOM 1660 C C . LYS A 1 205 ? -18.261 17.260 -5.272 1.00 83.75 205 LYS A C 1
ATOM 1662 O O . LYS A 1 205 ? -17.408 16.660 -5.913 1.00 83.75 205 LYS A O 1
ATOM 1667 N N . ALA A 1 206 ? -19.485 17.477 -5.743 1.00 71.56 206 ALA A N 1
ATOM 1668 C CA . ALA A 1 206 ? -19.818 17.186 -7.128 1.00 71.56 206 ALA A CA 1
ATOM 1669 C C . ALA A 1 206 ? -19.040 18.141 -8.047 1.00 71.56 206 ALA A C 1
ATOM 1671 O O . ALA A 1 206 ? -19.137 19.361 -7.895 1.00 71.56 206 ALA A O 1
ATOM 1672 N N . GLU A 1 207 ? -18.298 17.591 -9.007 1.00 62.78 207 GLU A N 1
ATOM 1673 C CA . GLU A 1 207 ? -17.715 18.369 -10.098 1.00 62.78 207 GLU A CA 1
ATOM 1674 C C . GLU A 1 207 ? -18.845 19.058 -10.873 1.00 62.78 207 GLU A C 1
ATOM 1676 O O . GLU A 1 207 ? -19.676 18.414 -11.521 1.00 62.78 207 GLU A O 1
ATOM 1681 N N . ILE A 1 208 ? -18.896 20.389 -10.810 1.00 57.88 208 ILE A N 1
ATOM 1682 C CA . ILE A 1 208 ? -19.736 21.167 -11.714 1.00 57.88 208 ILE A CA 1
ATOM 1683 C C . ILE A 1 208 ? -18.945 21.263 -13.011 1.00 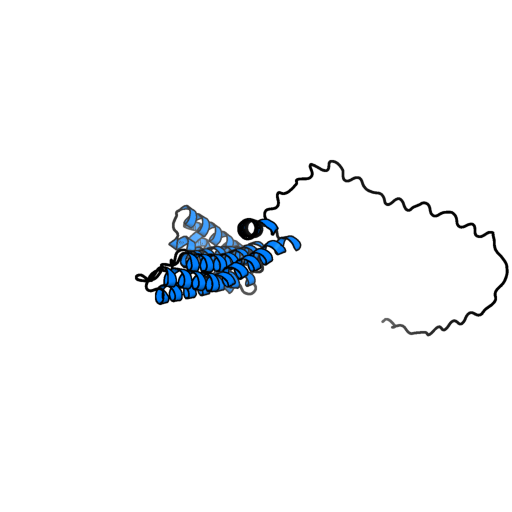57.88 208 ILE A C 1
ATOM 1685 O O . ILE A 1 208 ? -18.092 22.137 -13.158 1.00 57.88 208 ILE A O 1
ATOM 1689 N N . SER A 1 209 ? -19.223 20.373 -13.966 1.00 56.81 209 SER A N 1
ATOM 1690 C CA . SER A 1 209 ? -18.701 20.537 -15.318 1.00 56.81 209 SER A CA 1
ATOM 1691 C C . SER A 1 209 ? -19.309 21.815 -15.902 1.00 56.81 209 SER A C 1
ATOM 1693 O O . SER A 1 209 ? -20.426 21.806 -16.429 1.00 56.81 209 SER A O 1
ATOM 1695 N N . GLY A 1 210 ? -18.603 22.939 -15.785 1.00 58.97 210 GLY A N 1
ATOM 1696 C CA . GLY A 1 210 ? -18.862 24.087 -16.639 1.00 58.97 210 GLY A CA 1
ATOM 1697 C C . GLY A 1 210 ? -18.753 23.570 -18.067 1.00 58.97 210 GLY A C 1
ATOM 1698 O O . GLY A 1 210 ? -17.706 23.045 -18.438 1.00 58.97 210 GLY A O 1
ATOM 1699 N N . GLY A 1 211 ? -19.864 23.578 -18.808 1.00 65.31 211 GLY A N 1
ATOM 1700 C CA . GLY A 1 211 ? -19.943 22.984 -20.140 1.00 65.31 211 GLY A CA 1
ATOM 1701 C C . GLY A 1 211 ? -18.821 23.449 -21.075 1.00 65.31 211 GLY A C 1
ATOM 1702 O O . GLY A 1 211 ? -18.098 24.400 -20.793 1.00 65.31 211 GLY A O 1
ATOM 1703 N N . PHE A 1 212 ? -18.691 22.773 -22.216 1.00 63.12 212 PHE A N 1
ATOM 1704 C CA . PHE A 1 212 ? -17.683 23.064 -23.236 1.00 63.12 212 PHE A CA 1
ATOM 1705 C C . PHE A 1 212 ? -17.520 24.576 -23.493 1.00 63.12 212 PHE A C 1
ATOM 1707 O O . PHE A 1 212 ? -18.414 25.225 -24.042 1.00 63.12 212 PHE A O 1
ATOM 1714 N N . VAL A 1 213 ? -16.367 25.134 -23.109 1.00 63.53 213 VAL A N 1
ATOM 1715 C CA . VAL A 1 213 ? -15.987 26.514 -23.433 1.00 63.53 213 VAL A CA 1
ATOM 1716 C C . VAL A 1 213 ? -15.581 26.536 -24.907 1.00 63.53 213 VAL A C 1
ATOM 1718 O O . VAL A 1 213 ? -14.446 26.229 -25.259 1.00 63.53 213 VAL A O 1
ATOM 1721 N N . GLY A 1 214 ? -16.543 26.838 -25.784 1.00 66.31 214 GLY A N 1
ATOM 1722 C CA . GLY A 1 214 ? -16.366 26.773 -27.241 1.00 66.31 214 GLY A CA 1
ATOM 1723 C C . GLY A 1 214 ? -15.390 27.789 -27.832 1.00 66.31 214 GLY A C 1
ATOM 1724 O O . GLY A 1 214 ? -14.900 27.593 -28.943 1.00 66.31 214 GLY A O 1
ATOM 1725 N N . SER A 1 215 ? -15.056 28.838 -27.086 1.00 69.38 215 SER A N 1
ATOM 1726 C CA . SER A 1 215 ? -13.959 29.745 -27.395 1.00 69.38 215 SER A CA 1
ATOM 1727 C C . SER A 1 215 ? -13.427 30.351 -26.105 1.00 69.38 215 SER A C 1
ATOM 1729 O O . SER A 1 215 ? -14.180 30.879 -25.289 1.00 69.38 215 SER A O 1
ATOM 1731 N N . ILE A 1 216 ? -12.111 30.290 -25.916 1.00 66.25 216 ILE A N 1
ATOM 1732 C CA . ILE A 1 216 ? -11.445 31.198 -24.988 1.00 66.25 216 ILE A CA 1
ATOM 1733 C C . ILE A 1 216 ? -11.302 32.497 -25.773 1.00 66.25 216 ILE A C 1
ATOM 1735 O O . ILE A 1 216 ? -10.424 32.606 -26.635 1.00 66.25 216 ILE A O 1
ATOM 1739 N N . ASP A 1 217 ? -12.205 33.450 -25.549 1.00 65.50 217 ASP A N 1
ATOM 1740 C CA . ASP A 1 217 ? -12.038 34.783 -26.113 1.00 65.50 217 ASP A CA 1
ATOM 1741 C C . ASP A 1 217 ? -10.686 35.312 -25.629 1.00 65.50 217 ASP A C 1
ATOM 1743 O O . ASP A 1 217 ? -10.435 35.447 -24.429 1.00 65.50 217 ASP A O 1
ATOM 1747 N N . ARG A 1 218 ? -9.766 35.563 -26.569 1.00 60.31 218 ARG A N 1
ATOM 1748 C CA . ARG A 1 218 ? -8.535 36.288 -26.259 1.00 60.31 218 ARG A CA 1
ATOM 1749 C C . ARG A 1 218 ? -8.964 37.662 -25.773 1.00 60.31 218 ARG A C 1
ATOM 1751 O O . ARG A 1 218 ? -9.250 38.542 -26.584 1.00 60.31 218 ARG A O 1
ATOM 1758 N N . TYR A 1 219 ? -8.963 37.861 -24.463 1.00 55.56 219 TYR A N 1
ATOM 1759 C CA . TYR A 1 219 ? -8.921 39.194 -23.894 1.00 55.56 219 TYR A CA 1
ATOM 1760 C C . TYR A 1 219 ? -7.589 39.813 -24.318 1.00 55.56 219 TYR A C 1
ATOM 1762 O O . TYR A 1 219 ? -6.561 39.653 -23.666 1.00 55.56 219 TYR A O 1
ATOM 1770 N N . ALA A 1 220 ? -7.586 40.492 -25.465 1.00 56.91 220 ALA A N 1
ATOM 1771 C CA . ALA A 1 220 ? -6.557 41.469 -25.746 1.00 56.91 220 ALA A CA 1
ATOM 1772 C C . ALA A 1 220 ? -6.696 42.520 -24.648 1.00 56.91 220 ALA A C 1
ATOM 1774 O O . ALA A 1 220 ? -7.716 43.209 -24.580 1.00 56.91 220 ALA A O 1
ATOM 1775 N N . TYR A 1 221 ? -5.705 42.601 -23.761 1.00 55.09 221 TYR A N 1
ATOM 1776 C CA . TYR A 1 221 ? -5.596 43.697 -22.815 1.00 55.09 221 TYR A CA 1
ATOM 1777 C C . TYR A 1 221 ? -5.524 44.987 -23.635 1.00 55.09 221 TYR A C 1
ATOM 1779 O O . TYR A 1 221 ? -4.475 45.361 -24.162 1.00 55.09 221 TYR A O 1
ATOM 1787 N N . ARG A 1 222 ? -6.674 45.630 -23.840 1.00 59.59 222 ARG A N 1
ATOM 1788 C CA . ARG A 1 222 ? -6.731 46.942 -24.460 1.00 59.59 222 ARG A CA 1
ATOM 1789 C C . ARG A 1 222 ? -6.260 47.879 -23.368 1.00 59.59 222 ARG A C 1
ATOM 1791 O O . ARG A 1 222 ? -7.020 48.164 -22.446 1.00 59.59 222 ARG A O 1
ATOM 1798 N N . MET A 1 223 ? -4.991 48.280 -23.436 1.00 56.91 223 MET A N 1
ATOM 1799 C CA . MET A 1 223 ? -4.493 49.348 -22.577 1.00 56.91 223 MET A CA 1
ATOM 1800 C C . MET A 1 223 ? -5.518 50.488 -22.636 1.00 56.91 223 MET A C 1
ATOM 1802 O O . MET A 1 223 ? -5.931 50.847 -23.749 1.00 56.91 223 MET A O 1
ATOM 1806 N N . PRO A 1 224 ? -5.999 51.002 -21.489 1.00 62.19 224 PRO A N 1
ATOM 1807 C CA . PRO A 1 224 ? -6.855 52.174 -21.510 1.00 62.19 224 PRO A CA 1
ATOM 1808 C C . PRO A 1 224 ? -6.126 53.255 -22.307 1.00 62.19 224 PRO A C 1
ATOM 1810 O O . PRO A 1 224 ? -4.907 53.393 -22.191 1.00 62.19 224 PRO A O 1
ATOM 1813 N N . ILE A 1 225 ? -6.860 53.965 -23.166 1.00 63.53 225 ILE A N 1
ATOM 1814 C CA . ILE A 1 225 ? -6.324 55.129 -23.870 1.00 63.53 225 ILE A CA 1
ATOM 1815 C C . ILE A 1 225 ? -5.798 56.052 -22.774 1.00 63.53 225 ILE A C 1
ATOM 1817 O O . ILE A 1 225 ? -6.586 56.566 -21.979 1.00 63.53 225 ILE A O 1
ATOM 1821 N N . ALA A 1 226 ? -4.475 56.181 -22.678 1.00 58.59 226 ALA A N 1
ATOM 1822 C CA . ALA A 1 226 ? -3.879 57.163 -21.797 1.00 58.59 226 ALA A CA 1
ATOM 1823 C C . ALA A 1 226 ? -4.408 58.526 -22.269 1.00 58.59 226 ALA A C 1
ATOM 1825 O O . ALA A 1 226 ? -4.291 58.815 -23.464 1.00 58.59 226 ALA A O 1
ATOM 1826 N N . PRO A 1 227 ? -5.056 59.324 -21.405 1.00 62.62 227 PRO A N 1
ATOM 1827 C CA . PRO A 1 227 ? -5.429 60.676 -21.789 1.00 62.62 227 PRO A CA 1
ATOM 1828 C C . PRO A 1 227 ? -4.158 61.418 -22.213 1.00 62.62 227 PRO A C 1
ATOM 1830 O O . PRO A 1 227 ? -3.116 61.274 -21.568 1.00 62.62 227 PRO A O 1
ATOM 1833 N N . GLU A 1 228 ? -4.228 62.164 -23.315 1.00 61.38 228 GLU A N 1
ATOM 1834 C CA . GLU A 1 228 ? -3.121 63.022 -23.733 1.00 61.38 228 GLU A CA 1
ATOM 1835 C C . GLU A 1 228 ? -2.817 63.995 -22.590 1.00 61.38 228 GLU A C 1
ATOM 1837 O O . GLU A 1 228 ? -3.677 64.765 -22.162 1.00 61.38 228 GLU A O 1
ATOM 1842 N N . ILE A 1 229 ? -1.602 63.907 -22.048 1.00 53.69 229 ILE A N 1
ATOM 1843 C CA . ILE A 1 229 ? -1.106 64.876 -21.079 1.00 53.69 229 ILE A CA 1
ATOM 1844 C C . ILE A 1 229 ? -0.800 66.143 -21.874 1.00 53.69 229 ILE A C 1
ATOM 1846 O O . ILE A 1 229 ? 0.164 66.178 -22.639 1.00 53.69 229 ILE A O 1
ATOM 1850 N N . ASP A 1 230 ? -1.633 67.166 -21.710 1.00 52.22 230 ASP A N 1
ATOM 1851 C CA . ASP A 1 230 ? -1.391 68.487 -22.278 1.00 52.22 230 ASP A CA 1
ATOM 1852 C C . ASP A 1 230 ? -0.269 69.178 -21.486 1.00 52.22 230 ASP A C 1
ATOM 1854 O O . ASP A 1 230 ? -0.482 69.770 -20.430 1.00 52.22 230 ASP A O 1
ATOM 1858 N N . ILE A 1 231 ? 0.965 69.054 -21.974 1.00 53.53 231 ILE A N 1
ATOM 1859 C CA . ILE A 1 231 ? 2.172 69.700 -21.422 1.00 53.53 231 ILE A CA 1
ATOM 1860 C C . ILE A 1 231 ? 2.308 71.161 -21.892 1.00 53.53 231 ILE A C 1
ATOM 1862 O O . ILE A 1 231 ? 3.412 71.660 -22.111 1.00 53.53 231 ILE A O 1
ATOM 1866 N N . ALA A 1 232 ? 1.188 71.869 -22.049 1.00 54.81 232 ALA A N 1
ATOM 1867 C CA . ALA A 1 232 ? 1.157 73.275 -22.439 1.00 54.81 232 ALA A CA 1
ATOM 1868 C C . ALA A 1 232 ? 0.287 74.143 -21.513 1.00 54.81 232 ALA A C 1
ATOM 1870 O O . ALA A 1 232 ? -0.380 75.064 -21.973 1.00 54.81 232 ALA A O 1
ATOM 1871 N N . ALA A 1 233 ? 0.318 73.905 -20.201 1.00 52.97 233 ALA A N 1
ATOM 1872 C CA . ALA A 1 233 ? -0.176 74.875 -19.222 1.00 52.97 233 ALA A CA 1
ATOM 1873 C C . ALA A 1 233 ? 0.449 74.647 -17.839 1.00 52.97 233 ALA A C 1
ATOM 1875 O O . ALA A 1 233 ? -0.165 74.024 -16.987 1.00 52.97 233 ALA A O 1
ATOM 1876 N N . GLU A 1 234 ? 1.681 75.123 -17.648 1.00 44.66 234 GLU A N 1
ATOM 1877 C CA . GLU A 1 234 ? 2.134 75.873 -16.457 1.00 44.66 234 GLU A CA 1
ATOM 1878 C C . GLU A 1 234 ? 3.661 75.995 -16.488 1.00 44.66 234 GLU A C 1
ATOM 1880 O O . GLU A 1 234 ? 4.412 75.187 -15.950 1.00 44.66 234 GLU A O 1
ATOM 1885 N N . GLY A 1 235 ? 4.133 77.049 -17.151 1.00 40.91 235 GLY A N 1
ATOM 1886 C CA . GLY A 1 235 ? 5.383 77.672 -16.753 1.00 40.91 235 GLY A CA 1
ATOM 1887 C C . GLY A 1 235 ? 5.066 78.705 -15.682 1.00 40.91 235 GLY A C 1
ATOM 1888 O O . GLY A 1 235 ? 4.434 79.704 -16.011 1.00 40.91 235 GLY A O 1
ATOM 1889 N N . ALA A 1 236 ? 5.496 78.468 -14.443 1.00 40.81 236 ALA A N 1
ATOM 1890 C CA . ALA A 1 236 ? 5.951 79.503 -13.513 1.00 40.81 236 ALA A CA 1
ATOM 1891 C C . ALA A 1 236 ? 6.463 78.883 -12.198 1.00 40.81 236 ALA A C 1
ATOM 1893 O O . ALA A 1 236 ? 5.690 78.342 -11.420 1.00 40.81 236 ALA A O 1
ATOM 1894 N N . GLU A 1 237 ? 7.764 79.085 -11.969 1.00 38.12 237 GLU A N 1
ATOM 1895 C CA . GLU A 1 237 ? 8.423 79.282 -10.665 1.00 38.12 237 GLU A CA 1
ATOM 1896 C C . GLU A 1 237 ? 8.757 78.064 -9.780 1.00 38.12 237 GLU A C 1
ATOM 1898 O O . GLU A 1 237 ? 7.893 77.374 -9.250 1.00 38.12 237 GLU A O 1
ATOM 1903 N N . GLY A 1 238 ? 10.064 77.893 -9.523 1.00 35.81 238 GLY A N 1
ATOM 1904 C CA . GLY A 1 238 ? 10.577 77.144 -8.373 1.00 35.81 238 GLY A CA 1
ATOM 1905 C C . GLY A 1 238 ? 11.938 76.480 -8.594 1.00 35.81 238 GLY A C 1
ATOM 1906 O O . GLY A 1 238 ? 11.998 75.283 -8.852 1.00 35.81 238 GLY A O 1
ATOM 1907 N N . ASP A 1 239 ? 13.023 77.248 -8.472 1.00 40.00 239 ASP A N 1
ATOM 1908 C CA . ASP A 1 239 ? 14.400 76.754 -8.303 1.00 40.00 239 ASP A CA 1
ATOM 1909 C C . ASP A 1 239 ? 14.504 75.693 -7.190 1.00 40.00 239 ASP A C 1
ATOM 1911 O O . ASP A 1 239 ? 13.976 75.956 -6.116 1.00 40.00 239 ASP A O 1
ATOM 1915 N N . VAL A 1 240 ? 15.226 74.573 -7.394 1.00 38.03 240 VAL A N 1
ATOM 1916 C CA . VAL A 1 240 ? 16.467 74.223 -6.646 1.00 38.03 240 VAL A CA 1
ATOM 1917 C C . VAL A 1 240 ? 17.175 72.953 -7.176 1.00 38.03 240 VAL A C 1
ATOM 1919 O O . VAL A 1 240 ? 16.602 71.872 -7.245 1.00 38.03 240 VAL A O 1
ATOM 1922 N N . GLU A 1 241 ? 18.462 73.139 -7.492 1.00 33.97 241 GLU A N 1
ATOM 1923 C CA . GLU A 1 241 ? 19.642 72.270 -7.300 1.00 33.97 241 GLU A CA 1
ATOM 1924 C C . GLU A 1 241 ? 19.594 70.743 -7.529 1.00 33.97 241 GLU A C 1
ATOM 1926 O O . GLU A 1 241 ? 19.123 69.948 -6.717 1.00 33.97 241 GLU A O 1
ATOM 1931 N N . ALA A 1 242 ? 20.311 70.329 -8.580 1.00 34.72 242 ALA A N 1
ATOM 1932 C CA . ALA A 1 242 ? 20.817 68.978 -8.773 1.00 34.72 242 ALA A CA 1
ATOM 1933 C C . ALA A 1 242 ? 22.129 68.758 -7.998 1.00 34.72 242 ALA A C 1
ATOM 1935 O O . ALA A 1 242 ? 23.107 69.479 -8.197 1.00 34.72 242 ALA A O 1
ATOM 1936 N N . THR A 1 243 ? 22.193 67.691 -7.200 1.00 33.44 243 THR A N 1
ATOM 1937 C CA . THR A 1 243 ? 23.460 67.059 -6.807 1.00 33.44 243 THR A CA 1
ATOM 1938 C C . THR A 1 243 ? 23.485 65.632 -7.338 1.00 33.44 243 THR A C 1
ATOM 1940 O O . THR A 1 243 ? 22.737 64.761 -6.905 1.00 33.44 243 THR A O 1
ATOM 1943 N N . ALA A 1 244 ? 24.348 65.414 -8.328 1.00 36.59 244 ALA A N 1
ATOM 1944 C CA . ALA A 1 244 ? 24.722 64.103 -8.830 1.00 36.59 244 ALA A CA 1
ATOM 1945 C C . ALA A 1 244 ? 26.005 63.650 -8.122 1.00 36.59 244 ALA A C 1
ATOM 1947 O O . ALA A 1 244 ? 26.976 64.405 -8.059 1.00 36.59 244 ALA A O 1
ATOM 1948 N N . GLN A 1 245 ? 26.037 62.407 -7.641 1.00 34.31 245 GLN A N 1
ATOM 1949 C CA . GLN A 1 245 ? 27.281 61.710 -7.322 1.00 34.31 245 GLN A CA 1
ATOM 1950 C C . GLN A 1 245 ? 27.344 60.401 -8.110 1.00 34.31 245 GLN A C 1
ATOM 1952 O O . GLN A 1 245 ? 26.593 59.461 -7.867 1.00 34.31 245 GLN A O 1
ATOM 1957 N N . MET A 1 246 ? 28.256 60.403 -9.084 1.00 34.62 246 MET A N 1
ATOM 1958 C CA . MET A 1 246 ? 28.853 59.240 -9.734 1.00 34.62 246 MET A CA 1
ATOM 1959 C C . MET A 1 246 ? 29.906 58.619 -8.811 1.00 34.62 246 MET A C 1
ATOM 1961 O O . MET A 1 246 ? 30.674 59.355 -8.189 1.00 34.62 246 MET A O 1
ATOM 1965 N N . THR A 1 247 ? 30.040 57.294 -8.841 1.00 36.94 247 THR A N 1
ATOM 1966 C CA . THR A 1 247 ? 31.315 56.612 -8.576 1.00 36.94 247 THR A CA 1
ATOM 1967 C C . THR A 1 247 ? 31.544 55.492 -9.604 1.00 36.94 247 THR A C 1
ATOM 1969 O O . THR A 1 247 ? 30.745 54.565 -9.723 1.00 36.94 247 THR A O 1
ATOM 1972 N N . ASP A 1 248 ? 32.639 55.630 -10.365 1.00 36.41 248 ASP A N 1
ATOM 1973 C CA . ASP A 1 248 ? 33.325 54.616 -11.197 1.00 36.41 248 ASP A CA 1
ATOM 1974 C C . ASP A 1 248 ? 33.817 53.438 -10.325 1.00 36.41 248 ASP A C 1
ATOM 1976 O O . ASP A 1 248 ? 34.212 53.663 -9.183 1.00 36.41 248 ASP A O 1
ATOM 1980 N N . GLY A 1 249 ? 33.764 52.159 -10.732 1.00 34.31 249 GLY A N 1
ATOM 1981 C CA . GLY A 1 249 ? 34.609 51.454 -11.728 1.00 34.31 249 GLY A CA 1
ATOM 1982 C C . GLY A 1 249 ? 35.435 50.344 -11.008 1.00 34.31 249 GLY A C 1
ATOM 1983 O O . GLY A 1 249 ? 35.439 50.359 -9.776 1.00 34.31 249 GLY A O 1
ATOM 1984 N N . PRO A 1 250 ? 36.174 49.404 -11.658 1.00 50.88 250 PRO A N 1
ATOM 1985 C CA . PRO A 1 250 ? 36.360 49.145 -13.093 1.00 50.88 250 PRO A CA 1
ATOM 1986 C C . PRO A 1 250 ? 36.231 47.647 -13.537 1.00 50.88 250 PRO A C 1
ATOM 1988 O O . PRO A 1 250 ? 35.963 46.744 -12.750 1.00 50.88 250 PRO A O 1
ATOM 1991 N N . ALA A 1 251 ? 36.417 47.425 -14.848 1.00 50.66 251 ALA A N 1
ATOM 1992 C CA . ALA A 1 251 ? 36.222 46.208 -15.661 1.00 50.66 251 ALA A CA 1
ATOM 1993 C C . ALA A 1 251 ? 37.323 45.113 -15.575 1.00 50.66 251 ALA A C 1
ATOM 1995 O O . ALA A 1 251 ? 38.421 45.399 -15.100 1.00 50.66 251 ALA A O 1
ATOM 1996 N N . PRO A 1 252 ? 37.108 43.901 -16.148 1.00 46.97 252 PRO A N 1
ATOM 1997 C CA . PRO A 1 252 ? 38.182 42.953 -16.451 1.00 46.97 252 PRO A CA 1
ATOM 1998 C C . PRO A 1 252 ? 38.626 42.986 -17.929 1.00 46.97 252 PRO A C 1
ATOM 2000 O O . PRO A 1 252 ? 37.813 43.099 -18.849 1.00 46.97 252 PRO A O 1
ATOM 2003 N N . ALA A 1 253 ? 39.938 42.851 -18.142 1.00 45.78 253 ALA A N 1
ATOM 2004 C CA . ALA A 1 253 ? 40.586 42.680 -19.442 1.00 45.78 253 ALA A CA 1
ATOM 2005 C C . ALA A 1 253 ? 40.522 41.216 -19.921 1.00 45.78 253 ALA A C 1
ATOM 2007 O O . ALA A 1 253 ? 40.550 40.289 -19.112 1.00 45.78 253 ALA A O 1
ATOM 2008 N N . LYS A 1 254 ? 40.452 41.034 -21.244 1.00 45.84 254 LYS A N 1
ATOM 2009 C CA . LYS A 1 254 ? 40.656 39.759 -21.944 1.00 45.84 254 LYS A CA 1
ATOM 2010 C C . LYS A 1 254 ? 42.124 39.618 -22.341 1.00 45.84 254 LYS A C 1
ATOM 2012 O O . LYS A 1 254 ? 42.683 40.594 -22.830 1.00 45.84 254 LYS A O 1
ATOM 2017 N N . ASP A 1 255 ? 42.648 38.405 -22.199 1.00 51.50 255 ASP A N 1
ATOM 2018 C CA . ASP A 1 255 ? 43.351 37.647 -23.245 1.00 51.50 255 ASP A CA 1
ATOM 2019 C C . ASP A 1 255 ? 43.105 36.148 -23.006 1.00 51.50 255 ASP A C 1
ATOM 2021 O O . ASP A 1 255 ? 43.099 35.739 -21.820 1.00 51.50 255 ASP A O 1
#

Secondary structure (DSSP, 8-state):
-HHHHHHHHH---SHHHHHHHHHHHHHHHHHTT-HHHHHHHHHHHHHHHHHTGGG--HHHHHHHHHHHHHHHHHHHHHHHT----SSHHHHHHHHHHHHHHHHHHHHTTGGG--HHHHHHHHHHHHHHHHHHHHHHHTSPPPTT--HHHHHHHHHHHHHHHHHHHHHHHHHHHHHHHGGGGT---HHHHHHHHHHHHHSHHHH----------------------PPP----S-----------------PPPP-

Sequence (255 aa):
MRVYEQYVNDYPRPLDLAMEARNRLSEIFKADSDYERYYAQLNDIIDADREAGIDRTDRSRYLAAKAALVLAEQSYKRFADLELVQPFEESLAEKQLRMDVAMASFEALVDYEVAEVTAAATFYLAEIYFEFSAALLDSERPAGLSEAEKVDYEMVIEEEAYPFEERAISVHEENFELLSVGVYNPWVQKSLDKLAVLMPGRYAKAEISGGFVGSIDRYAYRMPIAPEIDIAAEGAEGDVEATAQMTDGPAPAKD

pLDDT: mean 86.43, std 18.74, range [33.44, 98.88]

Radius of gyration: 31.56 Å; chains: 1; bounding box: 67×102×60 Å